Protein AF-A0A2V9RSZ7-F1 (afdb_monomer)

Mean predicted aligned error: 17.67 Å

Structure (mmCIF, N/CA/C/O backbone):
data_AF-A0A2V9RSZ7-F1
#
_entry.id   AF-A0A2V9RSZ7-F1
#
loop_
_atom_site.group_PDB
_atom_site.id
_atom_site.type_symbol
_atom_site.label_atom_id
_atom_site.label_alt_id
_atom_site.label_comp_id
_atom_site.label_asym_id
_atom_site.label_entity_id
_atom_site.label_seq_id
_atom_site.pdbx_PDB_ins_code
_atom_site.Cartn_x
_atom_site.Cartn_y
_atom_site.Cartn_z
_atom_site.occupancy
_atom_site.B_iso_or_equiv
_atom_site.auth_seq_id
_atom_site.auth_comp_id
_atom_site.auth_asym_id
_atom_site.auth_atom_id
_atom_site.pdbx_PDB_model_num
ATOM 1 N N . MET A 1 1 ? 16.687 44.945 43.401 1.00 34.56 1 MET A N 1
ATOM 2 C CA . MET A 1 1 ? 17.186 46.149 42.691 1.00 34.56 1 MET A CA 1
ATOM 3 C C . MET A 1 1 ? 18.425 45.740 41.910 1.00 34.56 1 MET A C 1
ATOM 5 O O . MET A 1 1 ? 19.092 44.859 42.432 1.00 34.56 1 MET A O 1
ATOM 9 N N . LEU A 1 2 ? 18.741 46.395 40.774 1.00 34.34 2 LEU A N 1
ATOM 10 C CA . LEU A 1 2 ? 19.999 46.233 39.995 1.00 34.34 2 LEU A CA 1
ATOM 11 C C . LEU A 1 2 ? 20.139 44.817 39.335 1.00 34.34 2 LEU A C 1
ATOM 13 O O . LEU A 1 2 ? 19.722 43.837 39.937 1.00 34.34 2 LEU A O 1
ATOM 17 N N . ARG A 1 3 ? 20.524 44.563 38.063 1.00 29.80 3 ARG A N 1
ATOM 18 C CA . ARG A 1 3 ? 21.319 45.246 36.998 1.00 29.80 3 ARG A CA 1
ATOM 19 C C . ARG A 1 3 ? 22.787 45.498 37.413 1.00 29.80 3 ARG A C 1
ATOM 21 O O . ARG A 1 3 ? 23.000 45.997 38.499 1.00 29.80 3 ARG A O 1
ATOM 28 N N . THR A 1 4 ? 23.841 45.207 36.640 1.00 37.25 4 THR A N 1
ATOM 29 C CA . THR A 1 4 ? 23.974 44.949 35.186 1.00 37.25 4 THR A CA 1
ATOM 30 C C . THR A 1 4 ? 25.346 44.316 34.866 1.00 37.25 4 THR A C 1
ATOM 32 O O . THR A 1 4 ? 26.262 44.508 35.655 1.00 37.25 4 THR A O 1
ATOM 35 N N . ALA A 1 5 ? 25.502 43.754 33.652 1.00 35.12 5 ALA A N 1
ATOM 36 C CA . ALA A 1 5 ? 26.778 43.620 32.909 1.00 35.12 5 ALA A CA 1
ATOM 37 C C . ALA A 1 5 ? 27.861 42.670 33.524 1.00 35.12 5 ALA A C 1
ATOM 39 O O . ALA A 1 5 ? 27.632 42.104 34.588 1.00 35.12 5 ALA A O 1
ATOM 40 N N . GLN A 1 6 ? 29.006 42.365 32.884 1.00 31.48 6 GLN A N 1
ATOM 41 C CA . GLN A 1 6 ? 29.552 42.831 31.592 1.00 31.48 6 GLN A CA 1
ATOM 42 C C . GLN A 1 6 ? 30.398 41.749 30.858 1.00 31.48 6 GLN A C 1
ATOM 44 O O . GLN A 1 6 ? 30.592 40.657 31.387 1.00 31.48 6 GLN A O 1
ATOM 49 N N . GLU A 1 7 ? 30.861 42.037 29.632 1.00 34.53 7 GLU A N 1
ATOM 50 C CA . GLU A 1 7 ? 31.685 41.163 28.776 1.00 34.53 7 GLU A CA 1
ATOM 51 C C . GLU A 1 7 ? 33.132 40.951 29.276 1.00 34.53 7 GLU A C 1
ATOM 53 O O . GLU A 1 7 ? 33.626 41.693 30.125 1.00 34.53 7 GLU A O 1
ATOM 58 N N . ASN A 1 8 ? 33.860 40.013 28.650 1.00 34.09 8 ASN A N 1
ATOM 59 C CA . ASN A 1 8 ? 35.278 40.210 28.313 1.00 34.09 8 ASN A CA 1
ATOM 60 C C . ASN A 1 8 ? 35.720 39.351 27.106 1.00 34.09 8 ASN A C 1
ATOM 62 O O . ASN A 1 8 ? 35.037 38.399 26.734 1.00 34.09 8 ASN A O 1
ATOM 66 N N . TYR A 1 9 ? 36.831 39.742 26.473 1.00 32.34 9 TYR A N 1
ATOM 67 C CA . TYR A 1 9 ? 37.301 39.287 25.149 1.00 32.34 9 TYR A CA 1
ATOM 68 C C . TYR A 1 9 ? 38.756 38.755 25.199 1.00 32.34 9 TYR A C 1
ATOM 70 O O . TYR A 1 9 ? 39.390 38.805 26.249 1.00 32.34 9 TYR A O 1
ATOM 78 N N . ALA A 1 10 ? 39.282 38.358 24.027 1.00 33.06 10 ALA A N 1
ATOM 79 C CA . ALA A 1 10 ? 40.646 37.869 23.735 1.00 33.06 10 ALA A CA 1
ATOM 80 C C . ALA A 1 10 ? 40.917 36.399 24.155 1.00 33.06 10 ALA A C 1
ATOM 82 O O . ALA A 1 10 ? 40.446 35.957 25.197 1.00 33.06 10 ALA A O 1
ATOM 83 N N . LEU A 1 11 ? 41.514 35.508 23.343 1.00 33.50 11 LEU A N 1
ATOM 84 C CA . LEU A 1 11 ? 42.673 35.568 22.419 1.00 33.50 11 LEU A CA 1
ATOM 85 C C . LEU A 1 11 ? 44.025 35.763 23.119 1.00 33.50 11 LEU A C 1
ATOM 87 O O . LEU A 1 11 ? 44.327 36.873 23.532 1.00 33.50 11 LEU A O 1
ATOM 91 N N . ASP A 1 12 ? 44.878 34.731 23.095 1.00 31.25 12 ASP A N 1
ATOM 92 C CA . ASP A 1 12 ? 46.219 34.873 22.504 1.00 31.25 12 ASP A CA 1
ATOM 93 C C . ASP A 1 12 ? 46.826 33.512 22.075 1.00 31.25 12 ASP A C 1
ATOM 95 O O . ASP A 1 12 ? 46.190 32.464 22.200 1.00 31.25 12 ASP A O 1
ATOM 99 N N . ASN A 1 13 ? 48.028 33.554 21.496 1.00 31.73 13 ASN A N 1
ATOM 100 C CA . ASN A 1 13 ? 48.662 32.522 20.674 1.00 31.73 13 ASN A CA 1
ATOM 101 C C . ASN A 1 13 ? 49.707 31.663 21.417 1.00 31.73 13 ASN A C 1
ATOM 103 O O . ASN A 1 13 ? 50.327 32.103 22.382 1.00 31.73 13 ASN A O 1
ATOM 107 N N . ALA A 1 14 ? 50.031 30.494 20.847 1.00 31.97 14 ALA A N 1
ATOM 108 C CA . ALA A 1 14 ? 51.336 29.845 21.020 1.00 31.97 14 ALA A CA 1
ATOM 109 C C . ALA A 1 14 ? 51.739 29.062 19.751 1.00 31.97 14 ALA A C 1
ATOM 111 O O . ALA A 1 14 ? 51.028 28.160 19.315 1.00 31.97 14 ALA A O 1
ATOM 112 N N . PHE A 1 15 ? 52.887 29.412 19.164 1.00 30.69 15 PHE A N 1
ATOM 113 C CA . PHE A 1 15 ? 53.491 28.773 17.983 1.00 30.69 15 PHE A CA 1
ATOM 114 C C . PHE A 1 15 ? 54.657 27.862 18.406 1.00 30.69 15 PHE A C 1
ATOM 116 O O . PHE A 1 15 ? 55.385 28.209 19.335 1.00 30.69 15 PHE A O 1
ATOM 123 N N . ALA A 1 16 ? 54.911 26.770 17.674 1.00 34.34 16 ALA A N 1
ATOM 124 C CA . ALA A 1 16 ? 56.192 26.052 17.718 1.00 34.34 16 ALA A CA 1
ATOM 125 C C . ALA A 1 16 ? 56.461 25.276 16.410 1.00 34.34 16 ALA A C 1
ATOM 127 O O . ALA A 1 16 ? 55.747 24.327 16.094 1.00 34.34 16 ALA A O 1
ATOM 128 N N . LEU A 1 17 ? 57.509 25.663 15.672 1.00 32.16 17 LEU A N 1
ATOM 129 C CA . LEU A 1 17 ? 58.142 24.862 14.609 1.00 32.16 17 LEU A CA 1
ATOM 130 C C . LEU A 1 17 ? 59.433 24.233 15.149 1.00 32.16 17 LEU A C 1
ATOM 132 O O . LEU A 1 17 ? 60.134 24.904 15.904 1.00 32.16 17 LEU A O 1
ATOM 136 N N . ILE A 1 18 ? 59.802 23.046 14.648 1.00 33.69 18 ILE A N 1
ATOM 137 C CA . ILE A 1 18 ? 61.198 22.658 14.350 1.00 33.69 18 ILE A CA 1
ATOM 138 C C . ILE A 1 18 ? 61.195 21.804 13.059 1.00 33.69 18 ILE A C 1
ATOM 140 O O . ILE A 1 18 ? 60.342 20.931 12.906 1.00 33.69 18 ILE A O 1
ATOM 144 N N . ASP A 1 19 ? 62.129 22.068 12.139 1.00 32.41 19 ASP A N 1
ATOM 145 C CA . ASP A 1 19 ? 62.264 21.434 10.811 1.00 32.41 19 ASP A CA 1
ATOM 146 C C . ASP A 1 19 ? 63.082 20.118 10.788 1.00 32.41 19 ASP A C 1
ATOM 148 O O . ASP A 1 19 ? 63.826 19.819 11.723 1.00 32.41 19 ASP A O 1
ATOM 152 N N . GLY A 1 20 ? 63.020 19.356 9.677 1.00 28.47 20 GLY A N 1
ATOM 153 C CA . GLY A 1 20 ? 63.877 18.169 9.472 1.00 28.47 20 GLY A CA 1
ATOM 154 C C . GLY A 1 20 ? 63.691 17.358 8.169 1.00 28.47 20 GLY A C 1
ATOM 155 O O . GLY A 1 20 ? 63.150 16.257 8.195 1.00 28.47 20 GLY A O 1
ATOM 156 N N . HIS A 1 21 ? 64.213 17.851 7.041 1.00 36.12 21 HIS A N 1
ATOM 157 C CA . HIS A 1 21 ? 64.384 17.142 5.747 1.00 36.12 21 HIS A CA 1
ATOM 158 C C . HIS A 1 21 ? 65.801 17.443 5.188 1.00 36.12 21 HIS A C 1
ATOM 160 O O . HIS A 1 21 ? 66.454 18.317 5.766 1.00 36.12 21 HIS A O 1
ATOM 166 N N . PRO A 1 22 ? 66.319 16.822 4.092 1.00 41.97 22 PRO A N 1
ATOM 167 C CA . PRO A 1 22 ? 65.713 15.927 3.080 1.00 41.97 22 PRO A CA 1
ATOM 168 C C . PRO A 1 22 ? 66.283 14.474 3.215 1.00 41.97 22 PRO A C 1
ATOM 170 O O . PRO A 1 22 ? 66.474 14.073 4.355 1.00 41.97 22 PRO A O 1
ATOM 173 N N . GLN A 1 23 ? 66.524 13.559 2.249 1.00 29.62 23 GLN A N 1
ATOM 174 C CA . GLN A 1 23 ? 66.611 13.495 0.767 1.00 29.62 23 GLN A CA 1
ATOM 175 C C . GLN A 1 23 ? 66.125 12.125 0.217 1.00 29.62 23 GLN A C 1
ATOM 177 O O . GLN A 1 23 ? 65.864 11.199 0.980 1.00 29.62 23 GLN A O 1
ATOM 182 N N . ALA A 1 24 ? 66.079 11.984 -1.118 1.00 38.47 24 ALA A N 1
ATOM 183 C CA . ALA A 1 24 ? 65.945 10.723 -1.863 1.00 38.47 24 ALA A CA 1
ATOM 184 C C . ALA A 1 24 ? 66.970 10.661 -3.020 1.00 38.47 24 ALA A C 1
ATOM 186 O O . ALA A 1 24 ? 67.441 11.714 -3.457 1.00 38.47 24 ALA A O 1
ATOM 187 N N . PRO A 1 25 ? 67.274 9.462 -3.558 1.00 35.91 25 PRO A N 1
ATOM 188 C CA . PRO A 1 25 ? 67.555 9.356 -4.995 1.00 35.91 25 PRO A CA 1
ATOM 189 C C . PRO A 1 25 ? 66.908 8.141 -5.698 1.00 35.91 25 PRO A C 1
ATOM 191 O O . PRO A 1 25 ? 66.755 7.057 -5.140 1.00 35.91 25 PRO A O 1
ATOM 194 N N . THR A 1 26 ? 66.595 8.334 -6.978 1.00 33.94 26 THR A N 1
ATOM 195 C CA . THR A 1 26 ? 66.315 7.316 -8.015 1.00 33.94 26 THR A CA 1
ATOM 196 C C . THR A 1 26 ? 67.486 7.324 -9.031 1.00 33.94 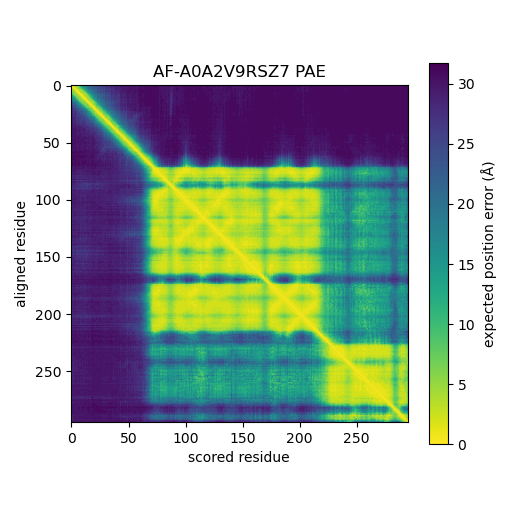26 THR A C 1
ATOM 198 O O . THR A 1 26 ? 68.447 8.061 -8.790 1.00 33.94 26 THR A O 1
ATOM 201 N N . PRO A 1 27 ? 67.456 6.653 -10.208 1.00 46.09 27 PRO A N 1
ATOM 202 C CA . PRO A 1 27 ? 66.769 5.429 -10.664 1.00 46.09 27 PRO A CA 1
ATOM 203 C C . PRO A 1 27 ? 67.770 4.368 -11.218 1.00 46.09 27 PRO A C 1
ATOM 205 O O . PRO A 1 27 ? 68.972 4.611 -11.267 1.00 46.09 27 PRO A O 1
ATOM 208 N N . VAL A 1 28 ? 67.280 3.239 -11.760 1.00 31.48 28 VAL A N 1
ATOM 209 C CA . VAL A 1 28 ? 67.990 2.447 -12.799 1.00 31.48 28 VAL A CA 1
ATOM 210 C C . VAL A 1 28 ? 66.989 2.008 -13.889 1.00 31.48 28 VAL A C 1
ATOM 212 O O . VAL A 1 28 ? 65.813 1.799 -13.599 1.00 31.48 28 VAL A O 1
ATOM 215 N N . HIS A 1 29 ? 67.447 1.922 -15.141 1.00 29.53 29 HIS A N 1
ATOM 216 C CA . HIS A 1 29 ? 66.694 1.598 -16.371 1.00 29.53 29 HIS A CA 1
ATOM 217 C C . HIS A 1 29 ? 67.440 0.481 -17.159 1.00 29.53 29 HIS A C 1
ATOM 219 O O . HIS A 1 29 ? 68.348 -0.109 -16.583 1.00 29.53 29 HIS A O 1
ATOM 225 N N . ILE A 1 30 ? 67.125 0.266 -18.455 1.00 35.22 30 ILE A N 1
ATOM 226 C CA . ILE A 1 30 ? 67.812 -0.602 -19.457 1.00 35.22 30 ILE A CA 1
ATOM 227 C C . ILE A 1 30 ? 67.381 -2.093 -19.396 1.00 35.22 30 ILE A C 1
ATOM 229 O O . ILE A 1 30 ? 67.338 -2.665 -18.314 1.00 35.22 30 ILE A O 1
ATOM 233 N N . GLU A 1 31 ? 67.054 -2.817 -20.486 1.00 29.42 31 GLU A N 1
ATOM 234 C CA . GLU A 1 31 ? 66.704 -2.469 -21.891 1.00 29.42 31 GLU A CA 1
ATOM 235 C C . GLU A 1 31 ? 66.012 -3.685 -22.590 1.00 29.42 31 GLU A C 1
ATOM 237 O O . GLU A 1 31 ? 65.567 -4.615 -21.918 1.00 29.42 31 GLU A O 1
ATOM 242 N N . ASN A 1 32 ? 65.841 -3.669 -23.920 1.00 30.30 32 ASN A N 1
ATOM 243 C CA . ASN A 1 32 ? 64.990 -4.571 -24.712 1.00 30.30 32 ASN A CA 1
ATOM 244 C C . ASN A 1 32 ? 65.704 -5.776 -25.388 1.00 30.30 32 ASN A C 1
ATOM 246 O O . ASN A 1 32 ? 66.923 -5.833 -25.503 1.00 30.30 32 ASN A O 1
ATOM 250 N N . LYS A 1 33 ? 64.855 -6.695 -25.893 1.00 33.84 33 LYS A N 1
ATOM 251 C CA . LYS A 1 33 ? 64.962 -7.602 -27.077 1.00 33.84 33 LYS A CA 1
ATOM 252 C C . LYS A 1 33 ? 65.920 -7.158 -28.223 1.00 33.84 33 LYS A C 1
ATOM 254 O O . LYS A 1 33 ? 66.191 -5.963 -28.291 1.00 33.84 33 LYS A O 1
ATOM 259 N N . PRO A 1 34 ? 66.268 -8.009 -29.236 1.00 47.34 34 PRO A N 1
ATOM 260 C CA . PRO A 1 34 ? 65.582 -9.229 -29.743 1.00 47.34 34 PRO A CA 1
ATOM 261 C C . PRO A 1 34 ? 66.559 -10.457 -29.842 1.00 47.34 34 PRO A C 1
ATOM 263 O O . PRO A 1 34 ? 67.376 -10.565 -28.938 1.00 47.34 34 PRO A O 1
ATOM 266 N N . GLU A 1 35 ? 66.573 -11.489 -30.720 1.00 31.52 35 GLU A N 1
ATOM 267 C CA . GLU A 1 35 ? 65.897 -11.881 -31.991 1.00 31.52 35 GLU A CA 1
ATOM 268 C C . GLU A 1 35 ? 65.390 -13.357 -32.027 1.00 31.52 35 GLU A C 1
ATOM 270 O O . GLU A 1 35 ? 64.461 -13.680 -31.288 1.00 31.52 35 GLU A O 1
ATOM 275 N N . THR A 1 36 ? 65.874 -14.218 -32.950 1.00 33.28 36 THR A N 1
ATOM 276 C CA . THR A 1 36 ? 65.204 -15.457 -33.421 1.00 33.28 36 THR A CA 1
ATOM 277 C C . THR A 1 36 ? 66.164 -16.559 -33.911 1.00 33.28 36 THR A C 1
AT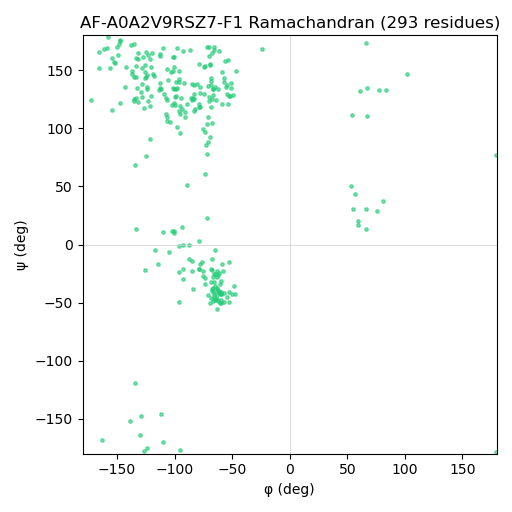OM 279 O O . THR A 1 36 ? 67.238 -16.261 -34.427 1.00 33.28 36 THR A O 1
ATOM 282 N N . HIS A 1 37 ? 65.718 -17.826 -33.887 1.00 30.14 37 HIS A N 1
ATOM 283 C CA . HIS A 1 37 ? 65.931 -18.749 -35.017 1.00 30.14 37 HIS A CA 1
ATOM 284 C C . HIS A 1 37 ? 64.801 -19.795 -35.131 1.00 30.14 37 HIS A C 1
ATOM 286 O O . HIS A 1 37 ? 63.923 -19.860 -34.271 1.00 30.14 37 HIS A O 1
ATOM 292 N N . ILE A 1 38 ? 64.782 -20.555 -36.230 1.00 34.94 38 ILE A N 1
ATOM 293 C CA . ILE A 1 38 ? 63.646 -21.343 -36.745 1.00 34.94 38 ILE A CA 1
ATOM 294 C C . ILE A 1 38 ? 64.148 -22.738 -37.168 1.00 34.94 38 ILE A C 1
ATOM 296 O O . ILE A 1 38 ? 65.231 -22.793 -37.731 1.00 34.94 38 ILE A O 1
ATOM 300 N N . GLU A 1 39 ? 63.375 -23.826 -36.984 1.00 29.69 39 GLU A N 1
ATOM 301 C CA . GLU A 1 39 ? 63.103 -24.807 -38.068 1.00 29.69 39 GLU A CA 1
ATOM 302 C C . GLU A 1 39 ? 62.063 -25.919 -37.763 1.00 29.69 39 GLU A C 1
ATOM 304 O O . GLU A 1 39 ? 62.189 -26.719 -36.846 1.00 29.69 39 GLU A O 1
ATOM 309 N N . ASN A 1 40 ? 61.058 -25.965 -38.646 1.00 31.45 40 ASN A N 1
ATOM 310 C CA . ASN A 1 40 ? 60.464 -27.122 -39.335 1.00 31.45 40 ASN A CA 1
ATOM 311 C C . ASN A 1 40 ? 59.914 -28.396 -38.625 1.00 31.45 40 ASN A C 1
ATOM 313 O O . ASN A 1 40 ? 60.620 -29.364 -38.364 1.00 31.45 40 ASN A O 1
ATOM 317 N N . LYS A 1 41 ? 58.573 -28.475 -38.739 1.00 35.25 41 LYS A N 1
ATOM 318 C CA . LYS A 1 41 ? 57.725 -29.587 -39.252 1.00 35.25 41 LYS A CA 1
ATOM 319 C C . LYS A 1 41 ? 56.986 -30.524 -38.269 1.00 35.25 41 LYS A C 1
ATOM 321 O O . LYS A 1 41 ? 57.447 -30.762 -37.160 1.00 35.25 41 LYS A O 1
ATOM 326 N N . PRO A 1 42 ? 55.782 -31.011 -38.665 1.00 34.09 42 PRO A N 1
ATOM 327 C CA . PRO A 1 42 ? 54.827 -31.631 -37.747 1.00 34.09 42 PRO A CA 1
ATOM 328 C C . PRO A 1 42 ? 54.912 -33.162 -37.706 1.00 34.09 42 PRO A C 1
ATOM 330 O O . PRO A 1 42 ? 55.131 -33.816 -38.727 1.00 34.09 42 PRO A O 1
ATOM 333 N N . VAL A 1 43 ? 54.591 -33.731 -36.544 1.00 35.03 43 VAL A N 1
ATOM 334 C CA . VAL A 1 43 ? 54.218 -35.145 -36.413 1.00 35.03 43 VAL A CA 1
ATOM 335 C C . VAL A 1 43 ? 52.706 -35.266 -36.607 1.00 35.03 43 VAL A C 1
ATOM 337 O O . VAL A 1 43 ? 51.929 -34.656 -35.875 1.00 35.03 43 VAL A O 1
ATOM 340 N N . PHE A 1 44 ? 52.286 -36.046 -37.603 1.00 32.19 44 PHE A N 1
ATOM 341 C CA . PHE A 1 44 ? 50.898 -36.483 -37.742 1.00 32.19 44 PHE A CA 1
ATOM 342 C C . PHE A 1 44 ? 50.664 -37.698 -36.840 1.00 32.19 44 PHE A C 1
ATOM 344 O O . PHE A 1 44 ? 51.211 -38.765 -37.114 1.00 32.19 44 PHE A O 1
ATOM 351 N N . GLU A 1 45 ? 49.792 -37.576 -35.841 1.00 36.62 45 GLU A N 1
ATOM 352 C CA . GLU A 1 45 ? 49.119 -38.742 -35.260 1.00 36.62 45 GLU A CA 1
ATOM 353 C C . GLU A 1 45 ? 47.715 -38.890 -35.854 1.00 36.62 45 GLU A C 1
ATOM 355 O O . GLU A 1 45 ? 47.020 -37.911 -36.145 1.00 36.62 45 GLU A O 1
ATOM 360 N N . ASN A 1 46 ? 47.323 -40.136 -36.119 1.00 37.28 46 ASN A N 1
ATOM 361 C CA . ASN A 1 46 ? 46.122 -40.432 -36.888 1.00 37.28 46 ASN A CA 1
ATOM 362 C C . ASN A 1 46 ? 44.863 -40.431 -36.015 1.00 37.28 46 ASN A C 1
ATOM 364 O O . ASN A 1 46 ? 44.829 -40.978 -34.916 1.00 37.28 46 ASN A O 1
ATOM 368 N N . LYS A 1 47 ? 43.797 -39.844 -36.563 1.00 40.84 47 LYS A N 1
ATOM 369 C CA . LYS A 1 47 ? 42.445 -39.855 -35.989 1.00 40.84 47 LYS A CA 1
ATOM 370 C C . LYS A 1 47 ? 41.870 -41.282 -35.976 1.00 40.84 47 LYS A C 1
ATOM 372 O O . LYS A 1 47 ? 42.288 -42.122 -36.771 1.00 40.84 47 LYS A O 1
ATOM 377 N N . PRO A 1 48 ? 40.738 -41.471 -35.286 1.00 37.38 48 PRO A N 1
ATOM 378 C CA . PRO A 1 48 ? 39.559 -41.973 -35.987 1.00 37.38 48 PRO A CA 1
ATOM 379 C C . PRO A 1 48 ? 38.595 -40.823 -36.297 1.00 37.38 48 PRO A C 1
ATOM 381 O O . PRO A 1 48 ? 38.122 -40.118 -35.408 1.00 37.38 48 PRO A O 1
ATOM 384 N N . VAL A 1 49 ? 38.293 -40.630 -37.583 1.00 36.84 49 VAL A N 1
ATOM 385 C CA . VAL A 1 49 ? 37.129 -39.838 -38.002 1.00 36.84 49 VAL A CA 1
ATOM 386 C C . VAL A 1 49 ? 35.906 -40.727 -37.823 1.00 36.84 49 VAL A C 1
ATOM 388 O O . VAL A 1 49 ? 35.814 -41.763 -38.476 1.00 36.84 49 VAL A O 1
ATOM 391 N N . PHE A 1 50 ? 34.961 -40.328 -36.974 1.00 33.84 50 PHE A N 1
ATOM 392 C CA . PHE A 1 50 ? 33.641 -40.953 -36.978 1.00 33.84 50 PHE A CA 1
ATOM 393 C C . PHE A 1 50 ? 32.818 -40.385 -38.137 1.00 33.84 50 PHE A C 1
ATOM 395 O O . PHE A 1 50 ? 32.583 -39.181 -38.221 1.00 33.84 50 PHE A O 1
ATOM 402 N N . GLU A 1 51 ? 32.422 -41.261 -39.060 1.00 35.38 51 GLU A N 1
ATOM 403 C CA . GLU A 1 51 ? 31.555 -40.906 -40.182 1.00 35.38 51 GLU A CA 1
ATOM 404 C C . GLU A 1 51 ? 30.152 -40.531 -39.688 1.00 35.38 51 GLU A C 1
ATOM 406 O O . GLU A 1 51 ? 29.527 -41.284 -38.939 1.00 35.38 51 GLU A O 1
ATOM 411 N N . ASN A 1 52 ? 29.603 -39.424 -40.194 1.00 40.72 52 ASN A N 1
ATOM 412 C CA . ASN A 1 52 ? 28.184 -39.111 -40.036 1.00 40.72 52 ASN A CA 1
ATOM 413 C C . ASN A 1 52 ? 27.333 -40.065 -40.890 1.00 40.72 52 ASN A C 1
ATOM 415 O O . ASN A 1 52 ? 26.981 -39.756 -42.028 1.00 40.72 52 ASN A O 1
ATOM 419 N N . LYS A 1 53 ? 26.971 -41.219 -40.325 1.00 33.59 53 LYS A N 1
ATOM 420 C CA . LYS A 1 53 ? 25.872 -42.057 -40.821 1.00 33.59 53 LYS A CA 1
ATOM 421 C C . LYS A 1 53 ? 24.600 -41.706 -40.038 1.00 33.59 53 LYS A C 1
ATOM 423 O O . LYS A 1 53 ? 24.640 -41.725 -38.808 1.00 33.59 53 LYS A O 1
ATOM 428 N N . PRO A 1 54 ? 23.481 -41.360 -40.702 1.00 35.78 54 PRO A N 1
ATOM 429 C CA . PRO A 1 54 ? 22.267 -40.941 -40.011 1.00 35.78 54 PRO A CA 1
ATOM 430 C C . PRO A 1 54 ? 21.572 -42.142 -39.361 1.00 35.78 54 PRO A C 1
ATOM 432 O O . PRO A 1 54 ? 20.800 -42.858 -40.000 1.00 35.78 54 PRO A O 1
ATOM 435 N N . THR A 1 55 ? 21.820 -42.356 -38.070 1.00 34.22 55 THR A N 1
ATOM 436 C CA . THR A 1 55 ? 21.019 -43.277 -37.258 1.00 34.22 55 THR A CA 1
ATOM 437 C C . THR A 1 55 ? 19.615 -42.699 -37.104 1.00 34.22 55 THR A C 1
ATOM 439 O O . THR A 1 55 ? 19.404 -41.765 -36.330 1.00 34.22 55 THR A O 1
ATOM 442 N N . ILE A 1 56 ? 18.641 -43.254 -37.829 1.00 40.47 56 ILE A N 1
ATOM 443 C CA . ILE A 1 56 ? 17.223 -42.917 -37.657 1.00 40.47 56 ILE A CA 1
ATOM 444 C C . ILE A 1 56 ? 16.746 -43.541 -36.341 1.00 40.47 56 ILE A C 1
ATOM 446 O O . ILE A 1 56 ? 16.232 -44.659 -36.303 1.00 40.47 56 ILE A O 1
ATOM 450 N N . ILE A 1 57 ? 16.946 -42.819 -35.239 1.00 33.97 57 ILE A N 1
ATOM 451 C CA . ILE A 1 57 ? 16.366 -43.173 -33.946 1.00 33.97 57 ILE A CA 1
ATOM 452 C C . ILE A 1 57 ? 14.884 -42.796 -34.002 1.00 33.97 57 ILE A C 1
ATOM 454 O O . ILE A 1 57 ? 14.523 -41.634 -33.816 1.00 33.97 57 ILE A O 1
ATOM 458 N N . VAL A 1 58 ? 14.016 -43.781 -34.250 1.00 41.75 58 VAL A N 1
ATOM 459 C CA . VAL A 1 58 ? 12.561 -43.625 -34.094 1.00 41.75 58 VAL A CA 1
ATOM 460 C C . VAL A 1 58 ? 12.243 -43.565 -32.600 1.00 41.75 58 VAL A C 1
ATOM 462 O O . VAL A 1 58 ? 11.843 -44.547 -31.982 1.00 41.75 58 VAL A O 1
ATOM 465 N N . SER A 1 59 ? 12.487 -42.401 -32.001 1.00 33.06 59 SER A N 1
ATOM 466 C CA . SER A 1 59 ? 12.137 -42.119 -30.616 1.00 33.06 59 SER A CA 1
ATOM 467 C C . SER A 1 59 ? 10.741 -41.511 -30.574 1.00 33.06 59 SER A C 1
ATOM 469 O O . SER A 1 59 ? 10.547 -40.365 -30.980 1.00 33.06 59 SER A O 1
ATOM 471 N N . THR A 1 60 ? 9.759 -42.257 -30.067 1.00 43.06 60 THR A N 1
ATOM 472 C CA . THR A 1 60 ? 8.429 -41.731 -29.721 1.00 43.06 60 THR A CA 1
ATOM 473 C C . THR A 1 60 ? 8.502 -40.896 -28.440 1.00 43.06 60 THR A C 1
ATOM 475 O O . THR A 1 60 ? 7.888 -41.222 -27.425 1.00 43.06 60 THR A O 1
ATOM 478 N N . GLY A 1 61 ? 9.289 -39.822 -28.481 1.00 33.38 61 GLY A N 1
ATOM 479 C CA . GLY A 1 61 ? 9.247 -38.752 -27.497 1.00 33.38 61 GLY A CA 1
ATOM 480 C C . GLY A 1 61 ? 8.140 -37.775 -27.869 1.00 33.38 61 GLY A C 1
ATOM 481 O O . GLY A 1 61 ? 8.127 -37.250 -28.982 1.00 33.38 61 GLY A O 1
ATOM 482 N N . ALA A 1 62 ? 7.222 -37.505 -26.940 1.00 44.56 62 ALA A N 1
ATOM 483 C CA . ALA A 1 62 ? 6.403 -36.305 -27.044 1.00 44.56 62 ALA A CA 1
ATOM 484 C C . ALA A 1 62 ? 7.342 -35.090 -27.114 1.00 44.56 62 ALA A C 1
ATOM 486 O O . ALA A 1 62 ? 8.354 -35.056 -26.408 1.00 44.56 62 ALA A O 1
ATOM 487 N N . ALA A 1 63 ? 7.024 -34.108 -27.962 1.00 36.41 63 ALA A N 1
ATOM 488 C CA . ALA A 1 63 ? 7.783 -32.864 -27.984 1.00 36.41 63 ALA A CA 1
ATOM 489 C C . ALA A 1 63 ? 7.813 -32.275 -26.561 1.00 36.41 63 ALA A C 1
ATOM 491 O O . ALA A 1 63 ? 6.769 -32.293 -25.895 1.00 36.41 63 ALA A O 1
ATOM 492 N N . PRO A 1 64 ? 8.962 -31.766 -26.074 1.00 45.22 64 PRO A N 1
ATOM 493 C CA . PRO A 1 64 ? 8.960 -31.007 -24.836 1.00 45.22 64 PRO A CA 1
ATOM 494 C C . PRO A 1 64 ? 7.941 -29.881 -25.007 1.00 45.22 64 PRO A C 1
ATOM 496 O O . PRO A 1 64 ? 7.955 -29.187 -26.028 1.00 45.22 64 PRO A O 1
ATOM 499 N N . ALA A 1 65 ? 7.032 -29.734 -24.039 1.00 48.22 65 ALA A N 1
ATOM 500 C CA . ALA A 1 65 ? 6.132 -28.589 -24.025 1.00 48.22 65 ALA A CA 1
ATOM 501 C C . ALA A 1 65 ? 6.986 -27.318 -24.168 1.00 48.22 65 ALA A C 1
ATOM 503 O O . ALA A 1 65 ? 8.072 -27.275 -23.574 1.00 48.22 65 ALA A O 1
ATOM 504 N N . PRO A 1 66 ? 6.556 -26.320 -24.966 1.00 41.12 66 PRO A N 1
ATOM 505 C CA . PRO A 1 66 ? 7.319 -25.090 -25.108 1.00 41.12 66 PRO A CA 1
ATOM 506 C C . PRO A 1 66 ? 7.613 -24.560 -23.709 1.00 41.12 66 PRO A C 1
ATOM 508 O O . PRO A 1 66 ? 6.702 -24.475 -22.880 1.00 41.12 66 PRO A O 1
ATOM 511 N N . ALA A 1 67 ? 8.890 -24.273 -23.434 1.00 43.59 67 ALA A N 1
ATOM 512 C CA . ALA A 1 67 ? 9.274 -23.670 -22.167 1.00 43.59 67 ALA A CA 1
ATOM 513 C C . ALA A 1 67 ? 8.372 -22.445 -21.949 1.00 43.59 67 ALA A C 1
ATOM 515 O O . ALA A 1 67 ? 8.144 -21.715 -22.922 1.00 43.59 67 ALA A O 1
ATOM 516 N N . PRO A 1 68 ? 7.811 -22.247 -20.739 1.00 39.41 68 PRO A N 1
ATOM 517 C CA . PRO A 1 68 ? 6.920 -21.125 -20.496 1.00 39.41 68 PRO A CA 1
ATOM 518 C C . PRO A 1 68 ? 7.650 -19.858 -20.925 1.00 39.41 68 PRO A C 1
ATOM 520 O O . PRO A 1 68 ? 8.761 -19.598 -20.456 1.00 39.41 68 PRO A O 1
ATOM 523 N N . VAL A 1 69 ? 7.055 -19.130 -21.875 1.00 39.78 69 VAL A N 1
ATOM 524 C CA . VAL A 1 69 ? 7.598 -17.851 -22.336 1.00 39.78 69 VAL A CA 1
ATOM 525 C C . VAL A 1 69 ? 7.809 -17.007 -21.078 1.00 39.78 69 VAL A C 1
ATOM 527 O O . VAL A 1 69 ? 6.872 -16.941 -20.275 1.00 39.78 69 VAL A O 1
ATOM 530 N N . PRO A 1 70 ? 9.010 -16.434 -20.851 1.00 50.47 70 PRO A N 1
ATOM 531 C CA . PRO A 1 70 ? 9.241 -15.569 -19.703 1.00 50.47 70 PRO A CA 1
ATOM 532 C C . PRO A 1 70 ? 8.121 -14.539 -19.636 1.00 50.47 70 PRO A C 1
ATOM 534 O O . PRO A 1 70 ? 7.793 -13.939 -20.654 1.00 50.47 70 PRO A O 1
ATOM 537 N N . ASP A 1 71 ? 7.481 -14.409 -18.479 1.00 61.31 71 ASP A N 1
ATOM 538 C CA . ASP A 1 71 ? 6.264 -13.614 -18.328 1.00 61.31 71 ASP A CA 1
ATOM 539 C C . ASP A 1 71 ? 6.622 -12.124 -18.481 1.00 61.31 71 ASP A C 1
ATOM 541 O O . ASP A 1 71 ? 7.060 -11.490 -17.519 1.00 61.31 71 ASP A O 1
ATOM 545 N N . THR A 1 72 ? 6.521 -11.603 -19.716 1.00 72.56 72 THR A N 1
ATOM 546 C CA . THR A 1 72 ? 7.149 -10.357 -20.219 1.00 72.56 72 THR A CA 1
ATOM 547 C C . THR A 1 72 ? 6.535 -9.064 -19.673 1.00 72.56 72 THR A C 1
ATOM 549 O O . THR A 1 72 ? 6.630 -8.008 -20.294 1.00 72.56 72 THR A O 1
ATOM 552 N N . ARG A 1 73 ? 5.874 -9.138 -18.521 1.00 87.62 73 ARG A N 1
ATOM 553 C CA . ARG A 1 73 ? 5.329 -8.000 -17.780 1.00 87.62 73 ARG A CA 1
ATOM 554 C C . ARG A 1 73 ? 6.246 -7.632 -16.608 1.00 87.62 73 ARG A C 1
ATOM 556 O O . ARG A 1 73 ? 7.039 -8.466 -16.165 1.00 87.62 73 ARG A O 1
ATOM 563 N N . PRO A 1 74 ? 6.131 -6.418 -16.053 1.00 93.00 74 PRO A N 1
ATOM 564 C CA . PRO A 1 74 ? 6.846 -6.051 -14.842 1.00 93.00 74 PRO A CA 1
ATOM 565 C C . PRO A 1 74 ? 6.311 -6.817 -13.631 1.00 93.00 74 PRO A C 1
ATOM 567 O O . PRO A 1 74 ? 5.099 -7.005 -13.475 1.00 93.00 74 PRO A O 1
ATOM 570 N N . GLN A 1 75 ? 7.217 -7.233 -12.751 1.00 93.12 75 GLN A N 1
ATOM 571 C CA . GLN A 1 75 ? 6.911 -8.087 -11.604 1.00 93.12 75 GLN A CA 1
ATOM 572 C C . GLN A 1 75 ? 7.398 -7.418 -10.319 1.00 93.12 75 GLN A C 1
ATOM 574 O O . GLN A 1 75 ? 8.428 -7.798 -9.762 1.00 93.12 75 GLN A O 1
ATOM 579 N N . LEU A 1 76 ? 6.656 -6.411 -9.849 1.00 94.81 76 LEU A N 1
ATOM 580 C CA . LEU A 1 76 ? 7.010 -5.682 -8.630 1.00 94.81 76 LEU A CA 1
ATOM 581 C C . LEU A 1 76 ? 6.714 -6.511 -7.373 1.00 94.81 76 LEU A C 1
ATOM 583 O O . LEU A 1 76 ? 5.599 -7.015 -7.205 1.00 94.81 76 LEU A O 1
ATOM 587 N N . ILE A 1 77 ? 7.696 -6.617 -6.480 1.00 95.75 77 ILE A N 1
ATOM 588 C CA . ILE A 1 77 ? 7.631 -7.326 -5.196 1.00 95.75 77 ILE A CA 1
ATOM 589 C C . ILE A 1 77 ? 8.000 -6.350 -4.076 1.00 95.75 77 ILE A C 1
ATOM 591 O O . ILE A 1 77 ? 8.976 -5.616 -4.198 1.00 95.75 77 ILE A O 1
ATOM 595 N N . PHE A 1 78 ? 7.232 -6.329 -2.984 1.00 95.06 78 PHE A N 1
ATOM 596 C CA . PHE A 1 78 ? 7.599 -5.566 -1.788 1.00 95.06 78 PHE A CA 1
ATOM 597 C C . PHE A 1 78 ? 8.567 -6.381 -0.921 1.00 95.06 78 PHE A C 1
ATOM 599 O O . PHE A 1 78 ? 8.177 -7.415 -0.380 1.00 95.06 78 PHE A O 1
ATOM 606 N N . ASP A 1 79 ? 9.808 -5.912 -0.769 1.00 92.31 79 ASP A N 1
ATOM 607 C CA . ASP A 1 79 ? 10.864 -6.702 -0.121 1.00 92.31 79 ASP A CA 1
ATOM 608 C C . ASP A 1 79 ? 11.039 -6.359 1.361 1.00 92.31 79 ASP A C 1
ATOM 610 O O . ASP A 1 79 ? 11.192 -7.232 2.214 1.00 92.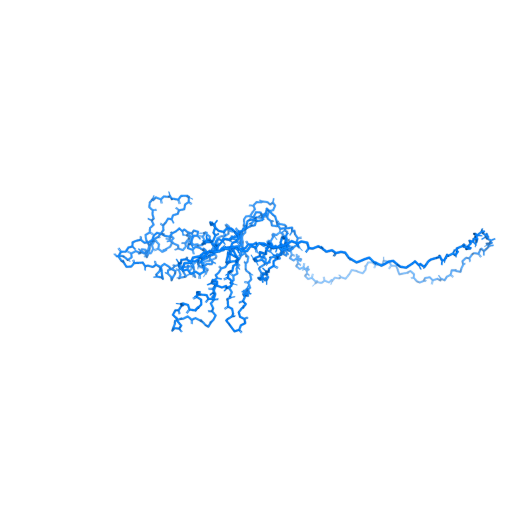31 79 ASP A O 1
ATOM 614 N N . SER A 1 80 ? 11.141 -5.061 1.667 1.00 92.50 80 SER A N 1
ATOM 615 C CA . SER A 1 80 ? 11.593 -4.591 2.980 1.00 92.50 80 SER A CA 1
ATOM 616 C C . SER A 1 80 ? 11.305 -3.109 3.229 1.00 92.50 80 SER A C 1
ATOM 618 O O . SER A 1 80 ? 11.275 -2.284 2.314 1.00 92.50 80 SER A O 1
ATOM 620 N N . TRP A 1 81 ? 11.130 -2.771 4.506 1.00 93.44 81 TRP A N 1
ATOM 621 C CA . TRP A 1 81 ? 10.970 -1.408 5.001 1.00 93.44 81 TRP A CA 1
ATOM 622 C C . TRP A 1 81 ? 12.341 -0.886 5.424 1.00 93.44 81 TRP A C 1
ATOM 624 O O . TRP A 1 81 ? 12.959 -1.447 6.326 1.00 93.44 81 TRP A O 1
ATOM 634 N N . ASN A 1 82 ? 12.831 0.160 4.760 1.00 89.56 82 ASN A N 1
ATOM 635 C CA . ASN A 1 82 ? 14.192 0.662 4.954 1.00 89.56 82 ASN A CA 1
ATOM 636 C C . ASN A 1 82 ? 14.225 2.176 5.154 1.00 89.56 82 ASN A C 1
ATOM 638 O O . ASN A 1 82 ? 13.274 2.888 4.830 1.00 89.56 82 ASN A O 1
ATOM 642 N N . MET A 1 83 ? 15.369 2.645 5.650 1.00 89.81 83 MET A N 1
ATOM 643 C CA . MET A 1 83 ? 15.764 4.049 5.675 1.00 89.81 83 MET A CA 1
ATOM 644 C C . MET A 1 83 ? 16.837 4.299 4.609 1.00 89.81 83 MET A C 1
ATOM 646 O O . MET A 1 83 ? 17.744 3.482 4.447 1.00 89.81 83 MET A O 1
ATOM 650 N N . VAL A 1 84 ? 16.772 5.445 3.936 1.00 87.56 84 VAL A N 1
ATOM 651 C CA . VAL A 1 84 ? 17.841 5.979 3.079 1.00 87.56 84 VAL A CA 1
ATOM 652 C C . VAL A 1 84 ? 18.151 7.423 3.471 1.00 87.56 84 VAL A C 1
ATOM 654 O O . VAL A 1 84 ? 17.279 8.140 3.956 1.00 87.56 84 VAL A O 1
ATOM 657 N N . SER A 1 85 ? 19.386 7.859 3.241 1.00 82.56 85 SER A N 1
ATOM 658 C CA . SER A 1 85 ? 19.786 9.267 3.318 1.00 82.56 85 SER A CA 1
ATOM 659 C C . SER A 1 85 ? 19.812 9.853 1.903 1.00 82.56 85 SER A C 1
ATOM 661 O O . SER A 1 85 ? 20.353 9.221 0.993 1.00 82.56 85 SER A O 1
ATOM 663 N N . ARG A 1 86 ? 19.241 11.051 1.706 1.00 72.88 86 ARG A N 1
ATOM 664 C CA . ARG A 1 86 ? 19.523 11.896 0.524 1.00 72.88 86 ARG A CA 1
ATOM 665 C C . ARG A 1 86 ? 20.657 12.892 0.791 1.00 72.88 86 ARG A C 1
ATOM 667 O O . ARG A 1 86 ? 21.378 13.263 -0.130 1.00 72.88 86 ARG A O 1
ATOM 674 N N . ALA A 1 87 ? 20.802 13.319 2.043 1.00 72.75 87 ALA A N 1
ATOM 675 C CA . ALA A 1 87 ? 21.868 14.177 2.560 1.00 72.75 87 ALA A CA 1
ATOM 676 C C . ALA A 1 87 ? 22.147 13.814 4.032 1.00 72.75 87 ALA A C 1
ATOM 678 O O . ALA A 1 87 ? 21.390 13.035 4.613 1.00 72.75 87 ALA A O 1
ATOM 679 N N . MET A 1 88 ? 23.190 14.389 4.648 1.00 65.38 88 MET A N 1
ATOM 680 C CA . MET A 1 88 ? 23.585 14.098 6.044 1.00 65.38 88 MET A CA 1
ATOM 681 C C . MET A 1 88 ? 22.417 14.138 7.047 1.00 65.38 88 MET A C 1
ATOM 683 O O . MET A 1 88 ? 22.371 13.297 7.942 1.00 65.38 88 MET A O 1
ATOM 687 N N . ASP A 1 89 ? 21.456 15.046 6.845 1.00 69.94 89 ASP A N 1
ATOM 688 C CA . ASP A 1 89 ? 20.307 15.249 7.736 1.00 69.94 89 ASP A CA 1
ATOM 689 C C . ASP A 1 89 ? 18.929 14.970 7.080 1.00 69.94 89 ASP A C 1
ATOM 691 O O . ASP A 1 89 ? 17.917 14.979 7.777 1.00 69.94 89 ASP A O 1
ATOM 695 N N . ASP A 1 90 ? 18.856 14.666 5.771 1.00 79.06 90 ASP A N 1
ATOM 696 C CA . ASP A 1 90 ? 17.604 14.247 5.095 1.00 79.06 90 ASP A CA 1
ATOM 697 C C . ASP A 1 90 ? 17.524 12.718 5.030 1.00 79.06 90 ASP A C 1
ATOM 699 O O . ASP A 1 90 ? 18.087 12.079 4.132 1.00 79.06 90 ASP A O 1
ATOM 703 N N . TRP A 1 91 ? 16.818 12.149 6.008 1.00 85.19 91 TRP A N 1
ATOM 704 C CA . TRP A 1 91 ? 16.573 10.718 6.159 1.00 85.19 91 TRP A CA 1
ATOM 705 C C . TRP A 1 91 ? 15.125 10.389 5.819 1.00 85.19 91 TRP A C 1
ATOM 707 O O . TRP A 1 91 ? 14.197 10.951 6.399 1.00 85.19 91 TRP A O 1
ATOM 717 N N . GLN A 1 92 ? 14.927 9.444 4.904 1.00 91.12 92 GLN A N 1
ATOM 718 C CA . GLN A 1 92 ? 13.615 9.068 4.387 1.00 91.12 92 GLN A CA 1
ATOM 719 C C . GLN A 1 92 ? 13.389 7.580 4.601 1.00 91.12 92 GLN A C 1
ATOM 721 O O . GLN A 1 92 ? 14.275 6.767 4.339 1.00 91.12 92 GLN A O 1
ATOM 726 N N . TYR A 1 93 ? 12.194 7.218 5.059 1.00 93.44 93 TYR A N 1
ATOM 727 C CA . TYR A 1 93 ? 11.780 5.824 5.179 1.00 93.44 93 TYR A CA 1
ATOM 728 C C . TYR A 1 93 ? 10.768 5.464 4.093 1.00 93.44 93 TYR A C 1
ATOM 730 O O . TYR A 1 93 ? 10.032 6.322 3.596 1.00 93.44 93 TYR A O 1
ATOM 738 N N . GLY A 1 94 ? 10.751 4.194 3.699 1.00 94.69 94 GLY A N 1
ATOM 739 C CA . GLY A 1 94 ? 9.968 3.766 2.552 1.00 94.69 94 GLY A CA 1
ATOM 740 C C . GLY A 1 94 ? 10.072 2.284 2.224 1.00 94.69 94 GLY A C 1
ATOM 741 O O . GLY A 1 94 ? 10.756 1.503 2.894 1.00 94.69 94 GLY A O 1
ATOM 742 N N . PHE A 1 95 ? 9.370 1.912 1.158 1.00 95.94 95 PHE A N 1
ATOM 743 C CA . PHE A 1 95 ? 9.343 0.559 0.625 1.00 95.94 95 PHE A CA 1
ATOM 744 C C . PHE A 1 95 ? 10.505 0.344 -0.341 1.00 95.94 95 PHE A C 1
ATOM 746 O O . PHE A 1 95 ? 10.653 1.080 -1.317 1.00 95.94 95 PHE A O 1
ATOM 753 N N . ARG A 1 96 ? 11.302 -0.698 -0.098 1.00 95.44 96 ARG A N 1
ATOM 754 C CA . ARG A 1 96 ? 12.177 -1.274 -1.118 1.00 95.44 96 ARG A CA 1
ATOM 755 C C . ARG A 1 96 ? 11.362 -2.249 -1.964 1.00 95.44 96 ARG A C 1
ATOM 757 O O . ARG A 1 96 ? 10.652 -3.090 -1.405 1.00 95.44 96 ARG A O 1
ATOM 764 N N . ILE A 1 97 ? 11.449 -2.093 -3.281 1.00 95.50 97 ILE A N 1
ATOM 765 C CA . ILE A 1 97 ? 10.711 -2.892 -4.259 1.00 95.50 97 ILE A CA 1
ATOM 766 C C . ILE A 1 97 ? 11.684 -3.453 -5.293 1.00 95.50 97 ILE A C 1
ATOM 768 O O . ILE A 1 97 ? 12.411 -2.688 -5.931 1.00 95.50 97 ILE A O 1
ATOM 772 N N . SER A 1 98 ? 11.650 -4.766 -5.492 1.00 95.44 98 SER A N 1
ATOM 773 C CA . SER A 1 98 ? 12.336 -5.466 -6.579 1.00 95.44 98 SER A CA 1
ATOM 774 C C . SER A 1 98 ? 11.405 -5.591 -7.779 1.00 95.44 98 SER A C 1
ATOM 776 O O . SER A 1 98 ? 10.224 -5.897 -7.613 1.00 95.44 98 SER A O 1
ATOM 778 N N . ASN A 1 99 ? 11.922 -5.387 -8.989 1.00 95.81 99 ASN A N 1
ATOM 779 C CA . ASN A 1 99 ? 11.225 -5.715 -10.227 1.00 95.81 99 ASN A CA 1
ATOM 780 C C . ASN A 1 99 ? 11.850 -6.959 -10.864 1.00 95.81 99 ASN A C 1
ATOM 782 O O . ASN A 1 99 ? 12.923 -6.870 -11.448 1.00 95.81 99 ASN A O 1
ATOM 786 N N . ASN A 1 100 ? 11.174 -8.105 -10.800 1.00 93.44 100 ASN A N 1
ATOM 787 C CA . ASN A 1 100 ? 11.702 -9.376 -11.317 1.00 93.44 100 ASN A CA 1
ATOM 788 C C . ASN A 1 100 ? 11.282 -9.688 -12.771 1.00 93.44 100 ASN A C 1
ATOM 790 O O . ASN A 1 100 ? 11.407 -10.830 -13.210 1.00 93.44 100 ASN A O 1
ATOM 794 N N . GLY A 1 101 ? 10.773 -8.694 -13.504 1.00 91.88 101 GLY A N 1
ATOM 795 C CA . GLY A 1 101 ? 10.364 -8.815 -14.905 1.00 91.88 101 GLY A CA 1
ATOM 796 C C . GLY A 1 101 ? 10.775 -7.594 -15.727 1.00 91.88 101 GLY A C 1
ATOM 797 O O . GLY A 1 101 ? 11.748 -6.916 -15.394 1.00 91.88 101 GLY A O 1
ATOM 798 N N . GLU A 1 102 ? 10.020 -7.305 -16.788 1.00 93.44 102 GLU A N 1
ATOM 799 C CA . GLU A 1 102 ? 10.262 -6.153 -17.672 1.00 93.44 102 GLU A CA 1
ATOM 800 C C . GLU A 1 102 ? 10.063 -4.797 -16.974 1.00 93.44 102 GLU A C 1
ATOM 802 O O . GLU A 1 102 ? 9.547 -4.728 -15.864 1.00 93.44 102 GLU A O 1
ATOM 807 N N . ALA A 1 103 ? 10.499 -3.691 -17.584 1.00 94.75 103 ALA A N 1
ATOM 808 C CA . ALA A 1 103 ? 10.520 -2.385 -16.916 1.00 94.75 103 ALA A CA 1
ATOM 809 C C . ALA A 1 103 ? 9.113 -1.858 -16.549 1.00 94.75 103 ALA A C 1
ATOM 811 O O . ALA A 1 103 ? 8.258 -1.680 -17.417 1.00 94.75 103 ALA A O 1
ATOM 812 N N . ALA A 1 104 ? 8.898 -1.548 -15.266 1.00 95.88 104 ALA A N 1
ATOM 813 C CA . ALA A 1 104 ? 7.661 -0.953 -14.761 1.00 95.88 104 ALA A CA 1
ATOM 814 C C . ALA A 1 104 ? 7.663 0.568 -14.956 1.00 95.88 104 ALA A C 1
ATOM 816 O O . ALA A 1 104 ? 8.658 1.228 -14.660 1.00 95.88 104 ALA A O 1
ATOM 817 N N . ILE A 1 105 ? 6.543 1.137 -15.392 1.00 95.38 105 ILE A N 1
ATOM 818 C CA . ILE A 1 105 ? 6.370 2.567 -15.682 1.00 95.38 105 ILE A CA 1
ATOM 819 C C . ILE A 1 105 ? 5.290 3.152 -14.767 1.00 95.38 105 ILE A C 1
ATOM 821 O O . ILE A 1 105 ? 4.320 2.469 -14.436 1.00 95.38 105 ILE A O 1
ATOM 825 N N . ASP A 1 106 ? 5.451 4.422 -14.381 1.00 94.25 106 ASP A N 1
ATOM 826 C CA . ASP A 1 106 ? 4.475 5.192 -13.596 1.00 94.25 106 ASP A CA 1
ATOM 827 C C . ASP A 1 106 ? 4.064 4.474 -12.295 1.00 94.25 106 ASP A C 1
ATOM 829 O O . ASP A 1 106 ? 2.886 4.261 -12.001 1.00 94.25 106 ASP A O 1
ATOM 833 N N . VAL A 1 107 ? 5.077 4.040 -11.540 1.00 95.31 107 VAL A N 1
ATOM 834 C CA . VAL A 1 107 ? 4.924 3.189 -10.360 1.00 95.31 107 VAL A CA 1
ATOM 835 C C . VAL A 1 107 ? 4.477 4.020 -9.164 1.00 95.31 107 VAL A C 1
ATOM 837 O O . VAL A 1 107 ? 5.167 4.944 -8.727 1.00 95.31 107 VAL A O 1
ATOM 840 N N . ARG A 1 108 ? 3.321 3.668 -8.601 1.00 92.88 108 ARG A N 1
ATOM 841 C CA . ARG A 1 108 ? 2.684 4.381 -7.488 1.00 92.88 108 ARG A CA 1
ATOM 842 C C . ARG A 1 108 ? 2.188 3.385 -6.461 1.00 92.88 108 ARG A C 1
ATOM 844 O O . ARG A 1 108 ? 1.386 2.516 -6.798 1.00 92.88 108 ARG A O 1
ATOM 851 N N . VAL A 1 109 ? 2.587 3.529 -5.202 1.00 92.19 109 VAL A N 1
ATOM 852 C CA . VAL A 1 109 ? 1.871 2.835 -4.127 1.00 92.19 109 VAL A CA 1
ATOM 853 C C . VAL A 1 109 ? 0.595 3.622 -3.853 1.00 92.19 109 VAL A C 1
ATOM 855 O O . VAL A 1 109 ? 0.608 4.854 -3.817 1.00 92.19 109 VAL A O 1
ATOM 858 N N . LYS A 1 110 ? -0.533 2.922 -3.713 1.00 89.69 110 LYS A N 1
ATOM 859 C CA . LYS A 1 110 ? -1.773 3.543 -3.254 1.00 89.69 110 LYS A CA 1
ATOM 860 C C . LYS A 1 110 ? -1.542 4.211 -1.900 1.00 89.69 110 LYS A C 1
ATOM 862 O O . LYS A 1 110 ? -0.653 3.837 -1.134 1.00 89.69 110 LYS A O 1
ATOM 867 N N . ARG A 1 111 ? -2.413 5.170 -1.592 1.00 90.12 111 ARG A N 1
ATOM 868 C CA . ARG A 1 111 ? -2.625 5.666 -0.232 1.00 90.12 111 ARG A CA 1
ATOM 869 C C . ARG A 1 111 ? -2.757 4.481 0.736 1.00 90.12 111 ARG A C 1
ATOM 871 O O . ARG A 1 111 ? -3.241 3.425 0.346 1.00 90.12 111 ARG A O 1
ATOM 878 N N . LEU A 1 112 ? -2.339 4.642 1.986 1.00 88.50 112 LEU A N 1
ATOM 879 C CA . LEU A 1 112 ? -2.417 3.605 3.016 1.00 88.50 112 LEU A CA 1
ATOM 880 C C . LEU A 1 112 ? -3.266 4.115 4.177 1.00 88.50 112 LEU A C 1
ATOM 882 O O . LEU A 1 112 ? -2.955 5.173 4.723 1.00 88.50 112 LEU A O 1
ATOM 886 N N . GLN A 1 113 ? -4.285 3.363 4.604 1.00 85.94 113 GLN A N 1
ATOM 887 C CA . GLN A 1 113 ? -4.996 3.647 5.854 1.00 85.94 113 GLN A CA 1
ATOM 888 C C . GLN A 1 113 ? -4.411 2.804 6.995 1.00 85.94 113 GLN A C 1
ATOM 890 O O . GLN A 1 113 ? -4.550 1.586 7.028 1.00 85.94 113 GLN A O 1
ATOM 895 N N . ILE A 1 114 ? -3.771 3.482 7.947 1.00 88.12 114 ILE A N 1
ATOM 896 C CA . ILE A 1 114 ? -3.091 2.912 9.123 1.00 88.12 114 ILE A CA 1
ATOM 897 C C . ILE A 1 114 ? -4.015 2.932 10.352 1.00 88.12 114 ILE A C 1
ATOM 899 O O . ILE A 1 114 ? -3.837 2.179 11.299 1.00 88.12 114 ILE A O 1
ATOM 903 N N . SER A 1 115 ? -5.009 3.819 10.364 1.00 83.62 115 SER A N 1
ATOM 904 C CA . SER A 1 115 ? -6.116 3.836 11.326 1.00 83.62 115 SER A CA 1
ATOM 905 C C . SER A 1 115 ? -7.290 4.620 10.718 1.00 83.62 115 SER A C 1
ATOM 907 O O . SER A 1 115 ? -7.071 5.317 9.726 1.00 83.62 115 SER A O 1
ATOM 909 N N . PRO A 1 116 ? -8.504 4.605 11.305 1.00 78.25 116 PRO A N 1
ATOM 910 C CA . PRO A 1 116 ? -9.648 5.391 10.819 1.00 78.25 116 PRO A CA 1
ATOM 911 C C . PRO A 1 116 ? -9.401 6.902 10.632 1.00 78.25 116 PRO A C 1
ATOM 913 O O . PRO A 1 116 ? -10.214 7.576 10.007 1.00 78.25 116 PRO A O 1
ATOM 916 N N . GLN A 1 117 ? -8.311 7.453 11.185 1.00 81.38 117 GLN A N 1
ATOM 917 C CA . GLN A 1 117 ? -7.898 8.854 11.010 1.00 81.38 117 GLN A CA 1
ATOM 918 C C . GLN A 1 117 ? -6.398 9.007 10.681 1.00 81.38 117 GLN A C 1
ATOM 920 O O . GLN A 1 117 ? -5.849 10.103 10.780 1.00 81.38 117 GLN A O 1
ATOM 925 N N . THR A 1 118 ? -5.693 7.929 10.323 1.00 87.38 118 THR A N 1
ATOM 926 C CA . THR A 1 118 ? -4.242 7.963 10.074 1.00 87.38 118 THR A CA 1
ATOM 927 C C . THR A 1 118 ? -3.933 7.385 8.707 1.00 87.38 118 THR A C 1
ATOM 929 O O . THR A 1 118 ? -4.158 6.200 8.470 1.00 87.38 118 THR A O 1
ATOM 932 N N . PHE A 1 119 ? -3.380 8.222 7.832 1.00 91.75 119 PHE A N 1
ATOM 933 C CA . PHE A 1 119 ? -3.085 7.881 6.446 1.00 91.75 119 PHE A CA 1
ATOM 934 C C . PHE A 1 119 ? -1.617 8.140 6.111 1.00 91.75 119 PHE A C 1
ATOM 936 O O . PHE A 1 119 ? -1.009 9.075 6.643 1.00 91.75 119 PHE A O 1
ATOM 943 N N . ALA A 1 120 ? -1.072 7.338 5.200 1.00 92.69 120 ALA A N 1
ATOM 944 C CA . ALA A 1 120 ? 0.181 7.620 4.512 1.00 92.69 120 ALA A CA 1
ATOM 945 C C . ALA A 1 120 ? -0.022 7.697 2.995 1.00 92.69 120 ALA A C 1
ATOM 947 O O . ALA A 1 120 ? -0.903 7.047 2.434 1.00 92.69 120 ALA A O 1
ATOM 948 N N . SER A 1 121 ? 0.840 8.471 2.350 1.00 92.88 121 SER A N 1
ATOM 949 C CA . SER A 1 121 ? 1.004 8.544 0.900 1.00 92.88 121 SER A CA 1
ATOM 950 C C . SER A 1 121 ? 2.446 8.176 0.542 1.00 92.88 121 SER A C 1
ATOM 952 O O . SER A 1 121 ? 3.340 8.259 1.389 1.00 92.88 121 SER A O 1
ATOM 954 N N . SER A 1 122 ? 2.682 7.785 -0.709 1.00 91.75 122 SER A N 1
ATOM 955 C CA . SER A 1 122 ? 4.029 7.621 -1.260 1.00 91.75 122 SER A CA 1
ATOM 956 C C . SER A 1 122 ? 4.309 8.660 -2.344 1.00 91.75 122 SER A C 1
ATOM 958 O O . SER A 1 122 ? 3.378 9.233 -2.914 1.00 91.75 122 SER A O 1
ATOM 960 N N . ASP A 1 123 ? 5.584 8.864 -2.670 1.00 90.31 123 ASP A N 1
ATOM 961 C CA . ASP A 1 123 ? 5.934 9.478 -3.956 1.00 90.31 123 ASP A CA 1
ATOM 962 C C . ASP A 1 123 ? 5.637 8.495 -5.110 1.00 90.31 123 ASP A C 1
ATOM 964 O O . ASP A 1 123 ? 5.491 7.285 -4.901 1.00 90.31 123 ASP A O 1
ATOM 968 N N . ALA A 1 124 ? 5.548 9.017 -6.334 1.00 89.94 124 ALA A N 1
ATOM 969 C CA . ALA A 1 124 ? 5.483 8.230 -7.565 1.00 89.94 124 ALA A CA 1
ATOM 970 C C . ALA A 1 124 ? 6.882 8.113 -8.188 1.00 89.94 124 ALA A C 1
ATOM 972 O O . ALA A 1 124 ? 7.612 9.105 -8.237 1.00 89.94 124 ALA A O 1
ATOM 973 N N . LEU A 1 125 ? 7.239 6.939 -8.713 1.00 93.19 125 LEU A N 1
ATOM 974 C CA . LEU A 1 125 ? 8.444 6.761 -9.526 1.00 93.19 125 LEU A CA 1
ATOM 975 C C . LEU A 1 125 ? 8.069 6.727 -11.015 1.00 93.19 125 LEU A C 1
ATOM 977 O O . LEU A 1 125 ? 7.150 5.998 -11.388 1.00 93.19 125 LEU A O 1
ATOM 981 N N . PRO A 1 126 ? 8.780 7.456 -11.895 1.00 94.38 126 PRO A N 1
ATOM 982 C CA . PRO A 1 126 ? 8.476 7.447 -13.325 1.00 94.38 126 PRO A CA 1
ATOM 983 C C . PRO A 1 126 ? 8.737 6.073 -13.960 1.00 94.38 126 PRO A C 1
ATOM 985 O O . PRO A 1 126 ? 8.024 5.686 -14.884 1.00 94.38 126 PRO A O 1
ATOM 988 N N . GLN A 1 127 ? 9.729 5.334 -13.454 1.00 95.56 127 GLN A N 1
ATOM 989 C CA . GLN A 1 127 ? 10.105 4.006 -13.927 1.00 95.56 127 GLN A CA 1
ATOM 990 C C . GLN A 1 127 ? 10.830 3.215 -12.823 1.00 95.56 127 GLN A C 1
ATOM 992 O O . GLN A 1 127 ? 11.512 3.807 -11.985 1.00 95.56 127 GLN A O 1
ATOM 997 N N . ILE A 1 128 ? 10.726 1.886 -12.863 1.00 96.19 128 ILE A N 1
ATOM 998 C CA . ILE A 1 128 ? 11.673 0.937 -12.263 1.00 96.19 128 ILE A CA 1
ATOM 999 C C . ILE A 1 128 ? 12.178 0.047 -13.415 1.00 96.19 128 ILE A C 1
ATOM 1001 O O . ILE A 1 128 ? 11.346 -0.603 -14.057 1.00 96.19 128 ILE A O 1
ATOM 1005 N N . PRO A 1 129 ? 13.486 0.019 -13.734 1.00 95.50 129 PRO A N 1
ATOM 1006 C CA . PRO A 1 129 ? 14.001 -0.787 -14.843 1.00 95.50 129 PRO A CA 1
ATOM 1007 C C . PRO A 1 129 ? 13.761 -2.293 -14.669 1.00 95.50 129 PRO A C 1
ATOM 1009 O O . PRO A 1 129 ? 13.390 -2.771 -13.593 1.00 95.50 129 PRO A O 1
ATOM 1012 N N . ALA A 1 130 ? 13.946 -3.048 -15.752 1.00 94.06 130 ALA A N 1
ATOM 1013 C CA . ALA A 1 130 ? 13.833 -4.502 -15.728 1.00 94.06 130 ALA A CA 1
ATOM 1014 C C . ALA A 1 130 ? 14.933 -5.114 -14.843 1.00 94.06 130 ALA A C 1
ATOM 1016 O O . ALA A 1 130 ? 16.092 -4.713 -14.945 1.00 94.06 130 ALA A O 1
ATOM 1017 N N . TYR A 1 131 ? 14.582 -6.086 -13.998 1.00 92.69 131 TYR A N 1
ATOM 1018 C CA . TYR A 1 131 ? 15.516 -6.785 -13.092 1.00 92.69 131 TYR A CA 1
ATOM 1019 C C . TYR A 1 131 ? 16.251 -5.878 -12.073 1.00 92.69 131 TYR A C 1
ATOM 1021 O O . TYR A 1 131 ? 17.278 -6.270 -11.513 1.00 92.69 131 TYR A O 1
ATOM 1029 N N . GLU A 1 132 ? 15.724 -4.677 -11.798 1.00 95.44 132 GLU A N 1
ATOM 1030 C CA . GLU A 1 132 ? 16.306 -3.692 -10.874 1.00 95.44 132 GLU A CA 1
ATOM 1031 C C . GLU A 1 132 ? 15.506 -3.492 -9.572 1.00 95.44 132 GLU A C 1
ATOM 1033 O O . GLU A 1 132 ? 14.381 -3.962 -9.401 1.00 95.44 132 GLU A O 1
ATOM 1038 N N . ASN A 1 133 ? 16.122 -2.781 -8.620 1.00 94.25 133 ASN A N 1
ATOM 1039 C CA . ASN A 1 133 ? 15.562 -2.464 -7.308 1.00 94.25 133 ASN A CA 1
ATOM 1040 C C . ASN A 1 133 ? 15.304 -0.959 -7.190 1.00 94.25 133 ASN A C 1
ATOM 1042 O O . ASN A 1 133 ? 16.181 -0.161 -7.517 1.00 94.25 133 ASN A O 1
ATOM 1046 N N . ALA A 1 134 ? 14.175 -0.570 -6.604 1.00 94.75 134 ALA A N 1
ATOM 1047 C CA . ALA A 1 134 ? 13.857 0.820 -6.303 1.00 94.75 134 ALA A CA 1
ATOM 1048 C C . ALA A 1 134 ? 13.519 1.045 -4.824 1.00 94.75 134 ALA A C 1
ATOM 1050 O O . ALA A 1 134 ? 13.255 0.114 -4.060 1.00 94.75 134 ALA A O 1
ATOM 1051 N N . PHE A 1 135 ? 13.505 2.319 -4.432 1.00 94.75 135 PHE A N 1
ATOM 1052 C CA . PHE A 1 135 ? 13.036 2.784 -3.133 1.00 94.75 135 PHE A CA 1
ATOM 1053 C C . PHE A 1 135 ? 11.926 3.815 -3.338 1.00 94.75 135 PHE A C 1
ATOM 1055 O O . PHE A 1 135 ? 12.137 4.828 -4.004 1.00 94.75 135 PHE A O 1
ATOM 1062 N N . ILE A 1 136 ? 10.757 3.562 -2.752 1.00 94.56 136 ILE A N 1
ATOM 1063 C CA . ILE A 1 136 ? 9.623 4.487 -2.756 1.00 94.56 136 ILE A CA 1
ATOM 1064 C C . ILE A 1 136 ? 9.481 5.077 -1.345 1.00 94.56 136 ILE A C 1
ATOM 1066 O O . ILE A 1 136 ? 9.127 4.328 -0.429 1.00 94.56 136 ILE A O 1
ATOM 1070 N N . PRO A 1 137 ? 9.732 6.384 -1.133 1.00 93.62 137 PRO A N 1
ATOM 1071 C CA . PRO A 1 137 ? 9.552 7.025 0.168 1.00 93.62 137 PRO A CA 1
ATOM 1072 C C . PRO A 1 137 ? 8.064 7.096 0.543 1.00 93.62 137 PRO A C 1
ATOM 1074 O O . PRO A 1 137 ? 7.203 7.315 -0.313 1.00 93.62 137 PRO A O 1
ATOM 1077 N N . VAL A 1 138 ? 7.759 6.922 1.833 1.00 94.56 138 VAL A N 1
ATOM 1078 C CA . VAL A 1 138 ? 6.387 6.838 2.362 1.00 94.56 138 VAL A CA 1
ATOM 1079 C C . VAL A 1 138 ? 6.237 7.752 3.570 1.00 94.56 138 VAL A C 1
ATOM 1081 O O . VAL A 1 138 ? 6.953 7.603 4.560 1.00 94.56 138 VAL A O 1
ATOM 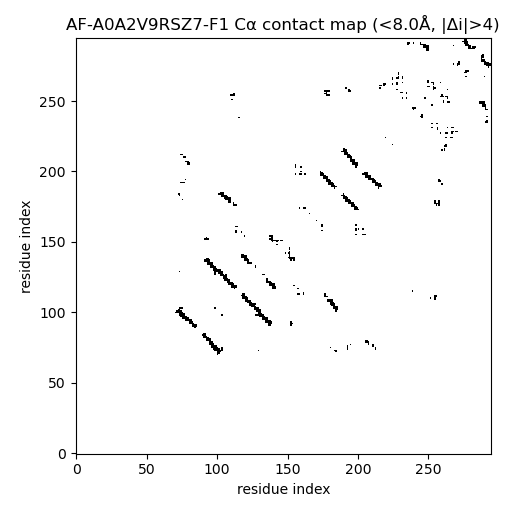1084 N N . PHE A 1 139 ? 5.283 8.679 3.510 1.00 94.31 139 PHE A N 1
ATOM 1085 C CA . PHE A 1 139 ? 5.084 9.706 4.530 1.00 94.31 139 PHE A CA 1
ATOM 1086 C C . PHE A 1 139 ? 3.657 9.732 5.084 1.00 94.31 139 PHE A C 1
ATOM 1088 O O . PHE A 1 139 ? 2.675 9.564 4.363 1.00 94.31 139 PHE A O 1
ATOM 1095 N N . LEU A 1 140 ? 3.543 10.007 6.382 1.00 95.19 140 LEU A N 1
ATOM 1096 C CA . LEU A 1 140 ? 2.289 10.237 7.090 1.00 95.19 140 LEU A CA 1
ATOM 1097 C C . LEU A 1 140 ? 1.672 11.577 6.658 1.00 95.19 140 LEU A C 1
ATOM 1099 O O . LEU A 1 140 ? 2.277 12.639 6.815 1.00 95.19 140 LEU A O 1
ATOM 1103 N N . GLU A 1 141 ? 0.435 11.549 6.164 1.00 93.19 141 GLU A N 1
ATOM 1104 C CA . GLU A 1 141 ? -0.229 12.723 5.574 1.00 93.19 141 GLU A CA 1
ATOM 1105 C C . GLU A 1 141 ? -0.483 13.852 6.582 1.00 93.19 141 GLU A C 1
ATOM 1107 O O . GLU A 1 141 ? -0.513 15.021 6.202 1.00 93.19 141 GLU A O 1
ATOM 1112 N N . ALA A 1 142 ? -0.588 13.524 7.874 1.00 90.69 142 ALA A N 1
ATOM 1113 C CA . ALA A 1 142 ? -0.727 14.499 8.958 1.00 90.69 142 ALA A CA 1
ATOM 1114 C C . ALA A 1 142 ? 0.438 15.509 9.025 1.00 90.69 142 ALA A C 1
ATOM 1116 O O . ALA A 1 142 ? 0.262 16.618 9.524 1.00 90.69 142 ALA A O 1
ATOM 1117 N N . TYR A 1 143 ? 1.608 15.153 8.483 1.00 90.56 143 TYR A N 1
ATOM 1118 C CA . TYR A 1 143 ? 2.817 15.980 8.476 1.00 90.56 143 TYR A CA 1
ATOM 1119 C C . TYR A 1 143 ? 3.065 16.663 7.122 1.00 90.56 143 TYR A C 1
ATOM 1121 O O . TYR A 1 143 ? 4.117 17.257 6.902 1.00 90.56 143 TYR A O 1
ATOM 1129 N N . LYS A 1 144 ? 2.089 16.644 6.202 1.00 84.62 144 LYS A N 1
ATOM 1130 C CA . LYS A 1 144 ? 2.207 17.276 4.874 1.00 84.62 144 LYS A CA 1
ATOM 1131 C C . LYS A 1 144 ? 2.423 18.798 4.935 1.00 84.62 144 LYS A C 1
ATOM 1133 O O . LYS A 1 144 ? 3.014 19.358 4.018 1.00 84.62 144 LYS A O 1
ATOM 1138 N N . SER A 1 145 ? 2.001 19.443 6.025 1.00 85.25 145 SER A N 1
ATOM 1139 C CA . SER A 1 145 ? 2.241 20.869 6.318 1.00 85.25 145 SER A CA 1
ATOM 1140 C C . SER A 1 145 ? 3.503 21.135 7.158 1.00 85.25 145 SER A C 1
ATOM 1142 O O . SER A 1 145 ? 3.780 22.284 7.483 1.00 85.25 145 SER A O 1
ATOM 1144 N N . ALA A 1 146 ? 4.243 20.090 7.539 1.00 86.81 146 ALA A N 1
ATOM 1145 C CA . ALA A 1 146 ? 5.457 20.145 8.354 1.00 86.81 146 ALA A CA 1
ATOM 1146 C C . ALA A 1 146 ? 6.532 19.238 7.716 1.00 86.81 146 ALA A C 1
ATOM 1148 O O . ALA A 1 146 ? 6.837 18.168 8.249 1.00 86.81 146 ALA A O 1
ATOM 1149 N N . PRO A 1 147 ? 7.061 19.608 6.531 1.00 80.50 147 PRO A N 1
ATOM 1150 C CA . PRO A 1 147 ? 7.833 18.704 5.676 1.00 80.50 147 PRO A CA 1
ATOM 1151 C C . PRO A 1 147 ? 9.137 18.199 6.310 1.00 80.50 147 PRO A C 1
ATOM 1153 O O . PRO A 1 147 ? 9.599 17.130 5.904 1.00 80.50 147 PRO A O 1
ATOM 1156 N N . ASP A 1 148 ? 9.668 18.934 7.289 1.00 85.00 148 ASP A N 1
ATOM 1157 C CA . ASP A 1 148 ? 10.939 18.693 7.985 1.00 85.00 148 ASP A CA 1
ATOM 1158 C C . ASP A 1 148 ? 10.768 17.927 9.316 1.00 85.00 148 ASP A C 1
ATOM 1160 O O . ASP A 1 148 ? 11.744 17.639 10.006 1.00 85.00 148 ASP A O 1
ATOM 1164 N N . SER A 1 149 ? 9.531 17.594 9.709 1.00 87.12 149 SER A N 1
ATOM 1165 C CA . SER A 1 149 ? 9.260 16.786 10.907 1.00 87.12 149 SER A CA 1
ATOM 1166 C C . SER A 1 149 ? 9.761 15.348 10.699 1.00 87.12 149 SER A C 1
ATOM 1168 O O . SER A 1 149 ? 9.326 14.698 9.746 1.00 87.12 149 SER A O 1
ATOM 1170 N N . PRO A 1 150 ? 10.615 14.788 11.578 1.00 85.69 150 PRO A N 1
ATOM 1171 C CA . PRO A 1 150 ? 11.070 13.401 11.453 1.00 85.69 150 PRO A CA 1
ATOM 1172 C C . PRO A 1 150 ? 9.927 12.389 11.643 1.00 85.69 150 PRO A C 1
ATOM 1174 O O . PRO A 1 150 ? 9.961 11.288 11.089 1.00 85.69 150 PRO A O 1
ATOM 1177 N N . GLU A 1 151 ? 8.867 12.758 12.370 1.00 89.19 151 GLU A N 1
ATOM 1178 C CA . GLU A 1 151 ? 7.667 11.938 12.543 1.00 89.19 151 GLU A CA 1
ATOM 1179 C C . GLU A 1 151 ? 6.937 11.660 11.220 1.00 89.19 151 GLU A C 1
ATOM 1181 O O . GLU A 1 151 ? 6.307 10.608 11.093 1.00 89.19 151 GLU A O 1
ATOM 1186 N N . LYS A 1 152 ? 7.075 12.537 10.215 1.00 92.31 152 LYS A N 1
ATOM 1187 C CA . LYS A 1 152 ? 6.563 12.366 8.843 1.00 92.31 152 LYS A CA 1
ATOM 1188 C C . LYS A 1 152 ? 6.882 10.994 8.256 1.00 92.31 152 LYS A C 1
ATOM 1190 O O . LYS A 1 152 ? 6.016 10.385 7.638 1.00 92.31 152 LYS A O 1
ATOM 1195 N N . TRP A 1 153 ? 8.097 10.493 8.462 1.00 92.88 153 TRP A N 1
ATOM 1196 C CA . TRP A 1 153 ? 8.565 9.217 7.908 1.00 92.88 153 TRP A CA 1
ATOM 1197 C C . TRP A 1 153 ? 8.238 8.009 8.807 1.00 92.88 153 TRP A C 1
ATOM 1199 O O . TRP A 1 153 ? 8.560 6.865 8.490 1.00 92.88 153 TRP A O 1
ATOM 1209 N N . SER A 1 154 ? 7.590 8.231 9.953 1.00 91.44 154 SER A N 1
ATOM 1210 C CA . SER A 1 154 ? 7.504 7.261 11.049 1.00 91.44 154 SER A CA 1
ATOM 1211 C C . SER A 1 154 ? 6.306 6.300 10.940 1.00 91.44 154 SER A C 1
ATOM 1213 O O . SER A 1 154 ? 5.551 6.108 11.898 1.00 91.44 154 SER A O 1
ATOM 1215 N N . LEU A 1 155 ? 6.139 5.652 9.778 1.00 94.38 155 LEU A N 1
ATOM 1216 C CA . LEU A 1 155 ? 5.075 4.662 9.523 1.00 94.38 155 LEU A CA 1
ATOM 1217 C C . LEU A 1 155 ? 5.037 3.557 10.590 1.00 94.38 155 LEU A C 1
ATOM 1219 O O . LEU A 1 155 ? 3.965 3.202 11.075 1.00 94.38 155 LEU A O 1
ATOM 1223 N N . LEU A 1 156 ? 6.208 3.073 11.015 1.00 94.06 156 LEU A N 1
ATOM 1224 C CA . LEU A 1 156 ? 6.366 2.100 12.100 1.00 94.06 156 LEU A CA 1
ATOM 1225 C C . LEU A 1 156 ? 5.688 2.559 13.405 1.00 94.06 156 LEU A C 1
ATOM 1227 O O . LEU A 1 156 ? 4.958 1.791 14.029 1.00 94.06 156 LEU A O 1
ATOM 1231 N N . ASN A 1 157 ? 5.872 3.822 13.801 1.00 93.56 157 ASN A N 1
ATOM 1232 C CA . ASN A 1 157 ? 5.245 4.372 15.005 1.00 93.56 157 ASN A CA 1
ATOM 1233 C C . ASN A 1 157 ? 3.739 4.621 14.828 1.00 93.56 157 ASN A C 1
ATOM 1235 O O . ASN A 1 157 ? 2.993 4.531 15.803 1.00 93.56 157 ASN A O 1
ATOM 1239 N N . ALA A 1 158 ? 3.268 4.901 13.610 1.00 94.12 158 ALA A N 1
ATOM 1240 C CA . ALA A 1 158 ? 1.836 4.974 13.320 1.00 94.12 158 ALA A CA 1
ATOM 1241 C C . ALA A 1 158 ? 1.168 3.588 13.413 1.00 94.12 158 ALA A C 1
ATOM 1243 O O . ALA A 1 158 ? 0.158 3.445 14.102 1.00 94.12 158 ALA A O 1
ATOM 1244 N N . MET A 1 159 ? 1.779 2.559 12.813 1.00 93.94 159 MET A N 1
ATOM 1245 C CA . MET A 1 159 ? 1.343 1.159 12.913 1.00 93.94 159 MET A CA 1
ATOM 1246 C C . MET A 1 159 ? 1.343 0.669 14.368 1.00 93.94 159 MET A C 1
ATOM 1248 O O . MET A 1 159 ? 0.374 0.057 14.813 1.00 93.94 159 MET A O 1
ATOM 1252 N N . LYS A 1 160 ? 2.379 1.009 15.149 1.00 93.38 160 LYS A N 1
ATOM 1253 C CA . LYS A 1 160 ? 2.443 0.727 16.591 1.00 93.38 160 LYS A CA 1
ATOM 1254 C C . LYS A 1 160 ? 1.293 1.377 17.366 1.00 93.38 160 LYS A C 1
ATOM 1256 O O . LYS A 1 160 ? 0.623 0.690 18.132 1.00 93.38 160 LYS A O 1
ATOM 1261 N N . LYS A 1 161 ? 1.012 2.666 17.142 1.00 92.06 161 LYS A N 1
ATOM 1262 C CA . LYS A 1 161 ? -0.119 3.364 17.786 1.00 92.06 161 LYS A CA 1
ATOM 1263 C C . LYS A 1 161 ? -1.468 2.730 17.421 1.00 92.06 161 LYS A C 1
ATOM 1265 O O . LYS A 1 161 ? -2.314 2.569 18.295 1.00 92.06 161 LYS A O 1
ATOM 1270 N N . ALA A 1 162 ? -1.655 2.315 16.166 1.00 89.31 162 ALA A N 1
ATOM 1271 C CA . ALA A 1 162 ? -2.858 1.602 15.728 1.00 89.31 162 ALA A CA 1
ATOM 1272 C C . ALA A 1 162 ? -2.990 0.212 16.387 1.00 89.31 162 ALA A C 1
ATOM 1274 O O . ALA A 1 162 ? -4.065 -0.146 16.873 1.00 89.31 162 ALA A O 1
ATOM 1275 N N . TYR A 1 163 ? -1.886 -0.537 16.489 1.00 89.06 163 TYR A N 1
ATOM 1276 C CA . TYR A 1 163 ? -1.805 -1.797 17.235 1.00 89.06 163 TYR A CA 1
ATOM 1277 C C . TYR A 1 163 ? -2.131 -1.621 18.730 1.00 89.06 163 TYR A C 1
ATOM 1279 O O . TYR A 1 163 ? -2.799 -2.468 19.327 1.00 89.06 163 TYR A O 1
ATOM 1287 N N . GLU A 1 164 ? -1.660 -0.541 19.356 1.00 88.38 164 GLU A N 1
ATOM 1288 C CA . GLU A 1 164 ? -1.857 -0.277 20.786 1.00 88.38 164 GLU A CA 1
ATOM 1289 C C . GLU A 1 164 ? -3.297 0.154 21.110 1.00 88.38 164 GLU A C 1
ATOM 1291 O O . GLU A 1 164 ? -3.805 -0.226 22.169 1.00 88.38 164 GLU A O 1
ATOM 1296 N N . ALA A 1 165 ? -3.953 0.878 20.194 1.00 83.25 165 ALA A N 1
ATOM 1297 C CA . ALA A 1 165 ? -5.299 1.438 20.352 1.00 83.25 165 ALA A CA 1
ATOM 1298 C C . ALA A 1 165 ? -6.464 0.500 19.959 1.00 83.25 165 ALA A C 1
ATOM 1300 O O . ALA A 1 165 ? -7.617 0.813 20.260 1.00 83.25 165 ALA A O 1
ATOM 1301 N N . ARG A 1 166 ? -6.207 -0.629 19.283 1.00 76.81 166 ARG A N 1
ATOM 1302 C CA . ARG A 1 166 ? -7.255 -1.592 18.878 1.00 76.81 166 ARG A CA 1
ATOM 1303 C C . ARG A 1 166 ? -7.867 -2.342 20.070 1.00 76.81 166 ARG A C 1
ATOM 1305 O O . ARG A 1 166 ? -7.194 -2.568 21.077 1.00 76.81 166 ARG A O 1
ATOM 1312 N N . ASP A 1 167 ? -9.105 -2.828 19.927 1.00 69.44 167 ASP A N 1
ATOM 1313 C CA . ASP A 1 167 ? -9.681 -3.744 20.920 1.00 69.44 167 ASP A CA 1
ATOM 1314 C C . ASP A 1 167 ? -9.020 -5.131 20.844 1.00 69.44 167 ASP A C 1
ATOM 1316 O O . ASP A 1 167 ? -9.315 -5.967 19.984 1.00 69.44 167 ASP A O 1
ATOM 1320 N N . LYS A 1 168 ? -8.142 -5.377 21.817 1.00 65.94 168 LYS A N 1
ATOM 1321 C CA . LYS A 1 168 ? -7.370 -6.612 22.001 1.00 65.94 168 LYS A CA 1
ATOM 1322 C C . LYS A 1 168 ? -8.238 -7.843 22.310 1.00 65.94 168 LYS A C 1
ATOM 1324 O O . LYS A 1 168 ? -7.701 -8.939 22.399 1.00 65.94 168 LYS A O 1
ATOM 1329 N N . ARG A 1 169 ? -9.558 -7.687 22.480 1.00 56.34 169 ARG A N 1
ATOM 1330 C CA . ARG A 1 169 ? -10.521 -8.789 22.663 1.00 56.34 169 ARG A CA 1
ATOM 1331 C C . ARG A 1 169 ? -11.012 -9.404 21.347 1.00 56.34 169 ARG A C 1
ATOM 1333 O O . ARG A 1 169 ? -11.642 -10.456 21.392 1.00 56.34 169 ARG A O 1
ATOM 1340 N N . VAL A 1 170 ? -10.777 -8.744 20.206 1.00 51.53 170 VAL A N 1
ATOM 1341 C CA . VAL A 1 170 ? -11.409 -9.087 18.913 1.00 51.53 170 VAL A CA 1
ATOM 1342 C C . VAL A 1 170 ? -10.393 -9.323 17.781 1.00 51.53 170 VAL A C 1
ATOM 1344 O O . VAL A 1 170 ? -10.713 -9.988 16.799 1.00 51.53 170 VAL A O 1
ATOM 1347 N N . THR A 1 171 ? -9.169 -8.797 17.888 1.00 54.34 171 THR A N 1
ATOM 1348 C CA . THR A 1 171 ? -8.171 -8.808 16.799 1.00 54.34 171 THR A CA 1
ATOM 1349 C C . THR A 1 171 ? -7.097 -9.891 16.936 1.00 54.34 171 THR A C 1
ATOM 1351 O O . THR A 1 171 ? -6.718 -10.246 18.048 1.00 54.34 171 THR A O 1
ATOM 1354 N N . SER A 1 172 ? -6.538 -10.329 15.801 1.00 57.00 172 SER A N 1
ATOM 1355 C CA . SER A 1 172 ? -5.346 -11.193 15.700 1.00 57.00 172 SER A CA 1
ATOM 1356 C C . SER A 1 172 ? -4.133 -10.658 16.466 1.00 57.00 172 SER A C 1
ATOM 1358 O O . SER A 1 172 ? -4.028 -9.453 16.698 1.00 57.00 172 SER A O 1
ATOM 1360 N N . GLU A 1 173 ? -3.178 -11.532 16.799 1.00 66.50 173 GLU A N 1
ATOM 1361 C CA . GLU A 1 173 ? -1.939 -11.134 17.483 1.00 66.50 173 GLU A CA 1
ATOM 1362 C C . GLU A 1 173 ? -1.172 -10.073 16.681 1.00 66.50 173 GLU A C 1
ATOM 1364 O O . GLU A 1 173 ? -0.916 -8.997 17.217 1.00 66.50 173 GLU A O 1
ATOM 1369 N N . ASP A 1 174 ? -0.951 -10.275 15.381 1.00 72.31 174 ASP A N 1
ATOM 1370 C CA . ASP A 1 174 ? -0.378 -9.252 14.496 1.00 72.31 174 ASP A CA 1
ATOM 1371 C C . ASP A 1 174 ? -1.370 -8.126 14.160 1.00 72.31 174 ASP A C 1
ATOM 1373 O O . ASP A 1 174 ? -2.593 -8.327 14.137 1.00 72.31 174 ASP A O 1
ATOM 1377 N N . TYR A 1 175 ? -0.839 -6.935 13.854 1.00 85.81 175 TYR A N 1
ATOM 1378 C CA . TYR A 1 175 ? -1.584 -5.858 13.193 1.00 85.81 175 TYR A CA 1
ATOM 1379 C C . TYR A 1 175 ? -1.119 -5.727 11.744 1.00 85.81 175 TYR A C 1
ATOM 1381 O O . TYR A 1 175 ? 0.073 -5.569 11.487 1.00 85.81 175 TYR A O 1
ATOM 1389 N N . VAL A 1 176 ? -2.064 -5.814 10.809 1.00 87.75 176 VAL A N 1
ATOM 1390 C CA . VAL A 1 176 ? -1.798 -5.956 9.375 1.00 87.75 176 VAL A CA 1
ATOM 1391 C C . VAL A 1 176 ? -2.654 -4.959 8.604 1.00 87.75 176 VAL A C 1
ATOM 1393 O O . VAL A 1 176 ? -3.852 -4.848 8.875 1.00 87.75 176 VAL A O 1
ATOM 1396 N N . ILE A 1 177 ? -2.053 -4.265 7.637 1.00 87.25 177 ILE A N 1
ATOM 1397 C CA . ILE A 1 177 ? -2.774 -3.470 6.634 1.00 87.25 177 ILE A CA 1
ATOM 1398 C C . ILE A 1 177 ? -2.385 -3.941 5.226 1.00 87.25 177 ILE A C 1
ATOM 1400 O O . ILE A 1 177 ? -1.240 -4.343 5.020 1.00 87.25 177 ILE A O 1
ATOM 1404 N N . PRO A 1 178 ? -3.296 -3.922 4.244 1.00 88.50 178 PRO A N 1
ATOM 1405 C CA . PRO A 1 178 ? -2.941 -4.221 2.863 1.00 88.50 178 PRO A CA 1
ATOM 1406 C C . PRO A 1 178 ? -2.173 -3.057 2.223 1.00 88.50 178 PRO A C 1
ATOM 1408 O O . PRO A 1 178 ? -2.370 -1.894 2.580 1.00 88.50 178 PRO A O 1
ATOM 1411 N N . ILE A 1 179 ? -1.330 -3.369 1.238 1.00 89.75 179 ILE A N 1
ATOM 1412 C CA . ILE A 1 179 ? -0.628 -2.392 0.396 1.00 89.75 179 ILE A CA 1
ATOM 1413 C C . ILE A 1 179 ? -0.745 -2.788 -1.076 1.00 89.75 179 ILE A C 1
ATOM 1415 O O . ILE A 1 179 ? -0.745 -3.974 -1.406 1.00 89.75 179 ILE A O 1
ATOM 1419 N N . ILE A 1 180 ? -0.863 -1.798 -1.964 1.00 90.88 180 ILE A N 1
ATOM 1420 C CA . ILE A 1 180 ? -1.065 -2.003 -3.407 1.00 90.88 180 ILE A CA 1
ATOM 1421 C C . ILE A 1 180 ? -0.142 -1.054 -4.173 1.00 90.88 180 ILE A C 1
ATOM 1423 O O . ILE A 1 180 ? -0.241 0.156 -3.992 1.00 90.88 180 ILE A O 1
ATOM 1427 N N . ALA A 1 181 ? 0.712 -1.575 -5.053 1.00 92.62 181 ALA A N 1
ATOM 1428 C CA . ALA A 1 181 ? 1.423 -0.794 -6.062 1.00 92.62 181 ALA A CA 1
ATOM 1429 C C . ALA A 1 181 ? 0.720 -0.924 -7.417 1.00 92.62 181 ALA A C 1
ATOM 1431 O O . ALA A 1 181 ? 0.502 -2.035 -7.895 1.00 92.62 181 ALA A O 1
ATOM 1432 N N . LYS A 1 182 ? 0.395 0.210 -8.040 1.00 93.50 182 LYS A N 1
ATOM 1433 C CA . LYS A 1 182 ? -0.037 0.324 -9.437 1.00 93.50 182 LYS A CA 1
ATOM 1434 C C . LYS A 1 182 ? 1.151 0.675 -10.324 1.00 93.50 182 LYS A C 1
ATOM 1436 O O . LYS A 1 182 ? 2.008 1.454 -9.910 1.00 93.50 182 LYS A O 1
ATOM 1441 N N . TYR A 1 183 ? 1.182 0.113 -11.526 1.00 94.75 183 TYR A N 1
ATOM 1442 C CA . TYR A 1 183 ? 2.209 0.372 -12.535 1.00 94.75 183 TYR A CA 1
ATOM 1443 C C . TYR A 1 183 ? 1.725 -0.046 -13.929 1.00 94.75 183 TYR A C 1
ATOM 1445 O O . TYR A 1 183 ? 0.703 -0.725 -14.063 1.00 94.75 183 TYR A O 1
ATOM 1453 N N . ARG A 1 184 ? 2.464 0.349 -14.968 1.00 94.00 184 ARG A N 1
ATOM 1454 C CA . ARG A 1 184 ? 2.246 -0.055 -16.364 1.00 94.00 184 ARG A CA 1
ATOM 1455 C C . ARG A 1 184 ? 3.481 -0.721 -16.969 1.00 94.00 184 ARG A C 1
ATOM 1457 O O . ARG A 1 184 ? 4.573 -0.604 -16.414 1.00 94.00 184 ARG A O 1
ATOM 1464 N N . ASP A 1 185 ? 3.305 -1.426 -18.082 1.00 93.00 185 ASP A N 1
ATOM 1465 C CA . ASP A 1 185 ? 4.403 -1.867 -18.953 1.00 93.00 185 ASP A CA 1
ATOM 1466 C C . ASP A 1 185 ? 4.634 -0.893 -20.127 1.00 93.00 185 ASP A C 1
ATOM 1468 O O . ASP A 1 185 ? 3.994 0.156 -20.228 1.00 93.00 185 ASP A O 1
ATOM 1472 N N . LEU A 1 186 ? 5.574 -1.234 -21.015 1.00 89.00 186 LEU A N 1
ATOM 1473 C CA . LEU A 1 186 ? 5.904 -0.462 -22.223 1.00 89.00 186 LEU A CA 1
ATOM 1474 C C . LEU A 1 186 ? 4.784 -0.445 -23.285 1.00 89.00 186 LEU A C 1
ATOM 1476 O O . LEU A 1 186 ? 4.856 0.354 -24.216 1.00 89.00 186 LEU A O 1
ATOM 1480 N N . GLU A 1 187 ? 3.761 -1.294 -23.152 1.00 89.69 187 GLU A N 1
ATOM 1481 C CA . GLU A 1 187 ? 2.581 -1.360 -24.029 1.00 89.69 187 GLU A CA 1
ATOM 1482 C C . GLU A 1 187 ? 1.352 -0.651 -23.412 1.00 89.69 187 GLU A C 1
ATOM 1484 O O . GLU A 1 187 ? 0.238 -0.776 -23.919 1.00 89.69 187 GLU A O 1
ATOM 1489 N N . ASP A 1 188 ? 1.553 0.109 -22.327 1.00 87.94 188 ASP A N 1
ATOM 1490 C CA . ASP A 1 188 ? 0.528 0.819 -21.544 1.00 87.94 188 ASP A CA 1
ATOM 1491 C C . ASP A 1 188 ? -0.474 -0.094 -20.801 1.00 87.94 188 ASP A C 1
ATOM 1493 O O . ASP A 1 188 ? -1.482 0.375 -20.268 1.00 87.94 188 ASP A O 1
ATOM 1497 N N . ASN A 1 189 ? -0.193 -1.398 -20.683 1.00 89.75 189 ASN A N 1
ATOM 1498 C CA . ASN A 1 189 ? -1.035 -2.306 -19.903 1.00 89.75 189 ASN A CA 1
ATOM 1499 C C . ASN A 1 189 ? -0.905 -2.006 -18.400 1.00 89.75 189 ASN A C 1
ATOM 1501 O O . ASN A 1 189 ? 0.194 -2.041 -17.851 1.00 89.75 189 ASN A O 1
ATOM 1505 N N . GLU A 1 190 ? -2.023 -1.786 -17.704 1.00 90.62 190 GLU A N 1
ATOM 1506 C CA . GLU A 1 190 ? -2.039 -1.583 -16.247 1.00 90.62 190 GLU A CA 1
ATOM 1507 C C . GLU A 1 190 ? -1.964 -2.891 -15.444 1.00 90.62 190 GLU A C 1
ATOM 1509 O O . GLU A 1 190 ? -2.698 -3.848 -15.713 1.00 90.62 190 GLU A O 1
ATOM 1514 N N . TYR A 1 191 ? -1.169 -2.880 -14.373 1.00 90.75 191 TYR A N 1
ATOM 1515 C CA . TYR A 1 191 ? -1.017 -3.969 -13.406 1.00 90.75 191 TYR A CA 1
ATOM 1516 C C . TYR A 1 191 ? -1.115 -3.466 -11.957 1.00 90.75 191 TYR A C 1
ATOM 1518 O O . TYR A 1 191 ? -0.910 -2.286 -11.660 1.00 90.75 191 TYR A O 1
ATOM 1526 N N . GLU A 1 192 ? -1.416 -4.391 -11.046 1.00 90.88 192 GLU A N 1
ATOM 1527 C CA . GLU A 1 192 ? -1.375 -4.178 -9.597 1.00 90.88 192 GLU A CA 1
ATOM 1528 C C . GLU A 1 192 ? -0.571 -5.291 -8.906 1.00 90.88 192 GLU A C 1
ATOM 1530 O O . GLU A 1 192 ? -0.838 -6.477 -9.121 1.00 90.88 192 GLU A O 1
ATOM 1535 N N . SER A 1 193 ? 0.355 -4.894 -8.026 1.00 91.50 193 SER A N 1
ATOM 1536 C CA . SER A 1 193 ? 0.992 -5.752 -7.018 1.00 91.50 193 SER A CA 1
ATOM 1537 C C . SER A 1 193 ? 0.372 -5.489 -5.649 1.00 91.50 193 SER A C 1
ATOM 1539 O O . SER A 1 193 ? 0.485 -4.378 -5.136 1.00 91.50 193 SER A O 1
ATOM 1541 N N . THR A 1 194 ? -0.217 -6.504 -5.021 1.00 89.25 194 THR A N 1
ATOM 1542 C CA . THR A 1 194 ? -0.809 -6.424 -3.676 1.00 89.25 194 THR A CA 1
ATOM 1543 C C . THR A 1 194 ? -0.012 -7.263 -2.682 1.00 89.25 194 THR A C 1
ATOM 1545 O O . THR A 1 194 ? 0.295 -8.421 -2.963 1.00 89.25 194 THR A O 1
ATOM 1548 N N . ALA A 1 195 ? 0.269 -6.721 -1.499 1.00 90.12 195 ALA A N 1
ATOM 1549 C CA . ALA A 1 195 ? 0.866 -7.447 -0.379 1.00 90.12 195 ALA A CA 1
ATOM 1550 C C . ALA A 1 195 ? 0.189 -7.078 0.954 1.00 90.12 195 ALA A C 1
ATOM 1552 O O . ALA A 1 195 ? -0.624 -6.156 1.028 1.00 90.12 195 ALA A O 1
ATOM 1553 N N . GLU A 1 196 ? 0.540 -7.802 2.013 1.00 91.12 196 GLU A N 1
ATOM 1554 C CA . GLU A 1 196 ? 0.184 -7.473 3.396 1.00 91.12 196 GLU A CA 1
ATOM 1555 C C . GLU A 1 196 ? 1.395 -6.825 4.085 1.00 91.12 196 GLU A C 1
ATOM 1557 O O . GLU A 1 196 ? 2.519 -7.300 3.937 1.00 91.12 196 GLU A O 1
ATOM 1562 N N . LEU A 1 197 ? 1.180 -5.733 4.822 1.00 93.38 197 LEU A N 1
ATOM 1563 C CA . LEU A 1 197 ? 2.179 -5.060 5.651 1.00 93.38 197 LEU A CA 1
ATOM 1564 C C . LEU A 1 197 ? 1.870 -5.350 7.121 1.00 93.38 197 LEU A C 1
ATOM 1566 O O . LEU A 1 197 ? 0.890 -4.843 7.672 1.00 93.38 197 LEU A O 1
ATOM 1570 N N . HIS A 1 198 ? 2.718 -6.153 7.754 1.00 92.56 198 HIS A N 1
ATOM 1571 C CA . HIS A 1 198 ? 2.570 -6.587 9.139 1.00 92.56 198 HIS A CA 1
ATOM 1572 C C . HIS A 1 198 ? 3.440 -5.717 10.052 1.00 92.56 198 HIS A C 1
ATOM 1574 O O . HIS A 1 198 ? 4.615 -5.484 9.767 1.00 92.56 198 HIS A O 1
ATOM 1580 N N . TYR A 1 199 ? 2.890 -5.273 11.180 1.00 93.12 199 TYR A N 1
ATOM 1581 C CA . TYR A 1 199 ? 3.670 -4.773 12.311 1.00 93.12 199 TYR A CA 1
ATOM 1582 C C . TYR A 1 199 ? 3.882 -5.901 13.317 1.00 93.12 199 TYR A C 1
ATOM 1584 O O . TYR A 1 199 ? 2.911 -6.416 13.872 1.00 93.12 199 TYR A O 1
ATOM 1592 N N . VAL A 1 200 ? 5.150 -6.251 13.559 1.00 90.44 200 VAL A N 1
ATOM 1593 C CA . VAL A 1 200 ? 5.564 -7.356 14.435 1.00 90.44 200 VAL A CA 1
ATOM 1594 C C . VAL A 1 200 ? 5.926 -6.794 15.820 1.00 90.44 200 VAL A C 1
ATOM 1596 O O . VAL A 1 200 ? 7.034 -6.273 16.005 1.00 90.44 200 VAL A O 1
ATOM 1599 N N . PRO A 1 201 ? 5.047 -6.885 16.840 1.00 88.44 201 PRO A N 1
ATOM 1600 C CA . PRO A 1 201 ? 5.203 -6.108 18.075 1.00 88.44 201 PRO A CA 1
ATOM 1601 C C . PRO A 1 201 ? 6.406 -6.541 18.918 1.00 88.44 201 PRO A C 1
ATOM 1603 O O . PRO A 1 201 ? 7.032 -5.714 19.576 1.00 88.44 201 PRO A O 1
ATOM 1606 N N . ALA A 1 202 ? 6.748 -7.833 18.872 1.00 87.50 202 ALA A N 1
ATOM 1607 C CA . ALA A 1 202 ? 7.855 -8.424 19.626 1.00 87.50 202 ALA A CA 1
ATOM 1608 C C . ALA A 1 202 ? 9.246 -7.955 19.154 1.00 87.50 202 ALA A C 1
ATOM 1610 O O . ALA A 1 202 ? 10.210 -8.053 19.908 1.00 87.50 202 ALA A O 1
ATOM 1611 N N . ARG A 1 203 ? 9.347 -7.450 17.918 1.00 88.50 203 ARG A N 1
ATOM 1612 C CA . ARG A 1 203 ? 10.589 -6.943 17.308 1.00 88.50 203 ARG A CA 1
ATOM 1613 C C . ARG A 1 203 ? 10.555 -5.439 17.021 1.00 88.50 203 ARG A C 1
ATOM 1615 O O . ARG A 1 203 ? 11.606 -4.842 16.837 1.00 88.50 203 ARG A O 1
ATOM 1622 N N . GLN A 1 204 ? 9.363 -4.834 17.017 1.00 90.12 204 GLN A N 1
ATOM 1623 C CA . GLN A 1 204 ? 9.117 -3.450 16.596 1.00 90.12 204 GLN A CA 1
ATOM 1624 C C . GLN A 1 204 ? 9.605 -3.186 15.159 1.00 90.12 204 GLN A C 1
ATOM 1626 O O . GLN A 1 204 ? 10.208 -2.157 14.872 1.00 90.12 204 GLN A O 1
ATOM 1631 N N . GLU A 1 205 ? 9.318 -4.124 14.252 1.00 92.38 205 GLU A N 1
ATOM 1632 C CA . GLU A 1 205 ? 9.654 -4.053 12.823 1.00 92.38 205 GLU A CA 1
ATOM 1633 C C . GLU A 1 205 ? 8.396 -4.097 11.937 1.00 92.38 205 GLU A C 1
ATOM 1635 O O . GLU A 1 205 ? 7.304 -4.454 12.396 1.00 92.38 205 GLU A O 1
ATOM 1640 N N . LEU A 1 206 ? 8.563 -3.732 10.662 1.00 93.94 206 LEU A N 1
ATOM 1641 C CA . LEU A 1 206 ? 7.563 -3.919 9.609 1.00 93.94 206 LEU A CA 1
ATOM 1642 C C . LEU A 1 206 ? 8.037 -5.008 8.639 1.00 93.94 206 LEU A C 1
ATOM 1644 O O . LEU A 1 206 ? 9.158 -4.933 8.135 1.00 93.94 206 LEU A O 1
ATOM 1648 N N . THR A 1 207 ? 7.181 -5.989 8.358 1.00 93.88 207 THR A N 1
ATOM 1649 C CA . THR A 1 207 ? 7.454 -7.099 7.430 1.00 93.88 207 THR A CA 1
ATOM 1650 C C . THR A 1 207 ? 6.356 -7.229 6.377 1.00 93.88 207 THR A C 1
ATOM 1652 O O . THR A 1 207 ? 5.251 -6.709 6.541 1.00 93.88 207 THR A O 1
ATOM 1655 N N . PHE A 1 208 ? 6.669 -7.916 5.277 1.00 93.50 208 PHE A N 1
ATOM 1656 C CA . PHE A 1 208 ? 5.793 -8.050 4.116 1.00 93.50 208 PHE A CA 1
ATOM 1657 C C . PHE A 1 208 ? 5.332 -9.497 3.960 1.00 93.50 208 PHE A C 1
ATOM 1659 O O . PHE A 1 208 ? 6.138 -10.427 4.015 1.00 93.50 208 PHE A O 1
ATOM 1666 N N . GLY A 1 209 ? 4.031 -9.678 3.751 1.00 89.62 209 GLY A N 1
ATOM 1667 C CA . GLY A 1 209 ? 3.461 -10.925 3.261 1.00 89.62 209 GLY A CA 1
ATOM 1668 C C . GLY A 1 209 ? 3.794 -11.145 1.781 1.00 89.62 209 GLY A C 1
ATOM 1669 O O . GLY A 1 209 ? 4.283 -10.253 1.086 1.00 89.62 209 GLY A O 1
ATOM 1670 N N . ALA A 1 210 ? 3.505 -12.343 1.271 1.00 88.12 210 ALA A N 1
ATOM 1671 C CA . ALA A 1 210 ? 3.779 -12.684 -0.124 1.00 88.12 210 ALA A CA 1
ATOM 1672 C C . ALA A 1 210 ? 3.043 -11.741 -1.098 1.00 88.12 210 ALA A C 1
ATOM 1674 O O . ALA A 1 210 ? 1.810 -11.675 -1.092 1.00 88.12 210 ALA A O 1
ATOM 1675 N N . THR A 1 211 ? 3.800 -11.047 -1.955 1.00 90.50 211 THR A N 1
ATOM 1676 C CA . THR A 1 211 ? 3.228 -10.174 -2.991 1.00 90.50 211 THR A CA 1
ATOM 1677 C C . THR A 1 211 ? 2.505 -11.011 -4.051 1.00 90.50 211 THR A C 1
ATOM 1679 O O . THR A 1 211 ? 3.001 -12.050 -4.486 1.00 90.50 211 THR A O 1
ATOM 1682 N N . ARG A 1 212 ? 1.329 -10.551 -4.479 1.00 86.94 212 ARG A N 1
ATOM 1683 C CA . ARG A 1 212 ? 0.512 -11.125 -5.559 1.00 86.94 212 ARG A CA 1
ATOM 1684 C C . ARG A 1 212 ? 0.370 -10.100 -6.674 1.00 86.94 212 ARG A C 1
ATOM 1686 O O . ARG A 1 212 ? 0.258 -8.916 -6.383 1.00 86.94 212 ARG A O 1
ATOM 1693 N N . GLN A 1 213 ? 0.334 -10.549 -7.922 1.00 85.94 213 GLN A N 1
ATOM 1694 C CA . GLN A 1 213 ? 0.306 -9.685 -9.105 1.00 85.94 213 GLN A CA 1
ATOM 1695 C C . GLN A 1 213 ? -0.890 -10.016 -9.999 1.00 85.94 213 GLN A C 1
ATOM 1697 O O . GLN A 1 213 ? -1.253 -11.185 -10.144 1.00 85.94 213 GLN A O 1
ATOM 1702 N N . ARG A 1 214 ? -1.480 -8.994 -10.626 1.00 82.56 214 ARG A N 1
ATOM 1703 C CA . ARG A 1 214 ? -2.524 -9.137 -11.656 1.00 82.56 214 ARG A CA 1
ATOM 1704 C C . ARG A 1 214 ? -2.491 -8.003 -12.675 1.00 82.56 214 ARG A C 1
ATOM 1706 O O . ARG A 1 214 ? -1.941 -6.939 -12.403 1.00 82.56 214 ARG A O 1
ATOM 1713 N N . LYS A 1 215 ? -3.148 -8.202 -13.819 1.00 84.50 215 LYS A N 1
ATOM 1714 C CA . LYS A 1 215 ? -3.497 -7.116 -14.743 1.00 84.50 215 LYS A CA 1
ATOM 1715 C C . LYS A 1 215 ? -4.723 -6.378 -14.187 1.00 84.50 215 LYS A C 1
ATOM 1717 O O . LYS A 1 215 ? -5.695 -7.015 -13.791 1.00 84.50 215 LYS A O 1
ATOM 1722 N N . ALA A 1 216 ? -4.681 -5.050 -14.096 1.00 72.19 216 ALA A N 1
ATOM 1723 C CA . ALA A 1 216 ? -5.672 -4.270 -13.339 1.00 72.19 216 ALA A CA 1
ATOM 1724 C C . ALA A 1 216 ? -7.090 -4.323 -13.944 1.00 72.19 216 ALA A C 1
ATOM 1726 O O . ALA A 1 216 ? -8.078 -4.217 -13.219 1.00 72.19 216 ALA A O 1
ATOM 1727 N N . ASN A 1 217 ? -7.167 -4.527 -15.263 1.00 67.06 217 ASN A N 1
ATOM 1728 C CA . ASN A 1 217 ? -8.404 -4.600 -16.046 1.00 67.06 217 ASN A CA 1
ATOM 1729 C C . ASN A 1 217 ? -8.843 -6.047 -16.367 1.00 67.06 217 ASN A C 1
ATOM 1731 O O . ASN A 1 217 ? -9.751 -6.255 -17.170 1.00 67.06 217 ASN A O 1
ATOM 1735 N N . GLU A 1 218 ? -8.208 -7.056 -15.763 1.00 63.84 218 GLU A N 1
ATOM 1736 C CA . GLU A 1 218 ? -8.632 -8.455 -15.869 1.00 63.84 218 GLU A CA 1
ATOM 1737 C C . GLU A 1 218 ? -9.758 -8.736 -14.854 1.00 63.84 218 GLU A C 1
ATOM 1739 O O . GLU A 1 218 ? -9.584 -8.456 -13.662 1.00 63.84 218 GLU A O 1
ATOM 1744 N N . PRO A 1 219 ? -10.931 -9.244 -15.284 1.00 55.12 219 PRO A N 1
ATOM 1745 C CA . PRO A 1 219 ? -12.054 -9.450 -14.378 1.00 55.12 219 PRO A CA 1
ATOM 1746 C C . PRO A 1 219 ? -11.732 -10.553 -13.351 1.00 55.12 219 PRO A C 1
ATOM 1748 O O . PRO A 1 219 ? -11.266 -11.626 -13.744 1.00 55.12 219 PRO A O 1
ATOM 1751 N N . PRO A 1 220 ? -12.005 -10.338 -12.047 1.00 53.09 220 PRO A N 1
ATOM 1752 C CA . PRO A 1 220 ? -11.778 -11.346 -11.010 1.00 53.09 220 PRO A CA 1
ATOM 1753 C C . PRO A 1 220 ? -12.544 -12.635 -11.315 1.00 53.09 220 PRO A C 1
ATOM 1755 O O . PRO A 1 220 ? -13.681 -12.598 -11.793 1.00 53.09 220 PRO A O 1
ATOM 1758 N N . ASN A 1 221 ? -11.959 -13.797 -11.005 1.00 58.34 221 ASN A N 1
ATOM 1759 C CA . ASN A 1 221 ? -12.639 -15.055 -11.307 1.00 58.34 221 ASN A CA 1
ATOM 1760 C C . ASN A 1 221 ? -13.875 -15.244 -10.404 1.00 58.34 221 ASN A C 1
ATOM 1762 O O . ASN A 1 221 ? -13.923 -14.753 -9.275 1.00 58.34 221 ASN A O 1
ATOM 1766 N N . ALA A 1 222 ? -14.870 -16.009 -10.859 1.00 53.53 222 ALA A N 1
ATOM 1767 C CA . ALA A 1 222 ? -16.164 -16.133 -10.174 1.00 53.53 222 ALA A CA 1
ATOM 1768 C C . ALA A 1 222 ? -16.097 -16.651 -8.712 1.00 53.53 222 ALA A C 1
ATOM 1770 O O . ALA A 1 222 ? -17.054 -16.481 -7.956 1.00 53.53 222 ALA A O 1
ATOM 1771 N N . LYS A 1 223 ? -14.984 -17.269 -8.274 1.00 57.38 223 LYS A N 1
ATOM 1772 C CA . LYS A 1 223 ? -14.752 -17.645 -6.861 1.00 57.38 223 LYS A CA 1
ATOM 1773 C C . LYS A 1 223 ? -14.160 -16.510 -6.014 1.00 57.38 223 LYS A C 1
ATOM 1775 O O . LYS A 1 223 ? -14.293 -16.539 -4.792 1.00 57.38 223 LYS A O 1
ATOM 1780 N N . GLU A 1 224 ? -13.506 -15.536 -6.636 1.00 56.84 224 GLU A N 1
ATOM 1781 C CA . GLU A 1 224 ? -12.958 -14.333 -5.995 1.00 56.84 224 GLU A CA 1
ATOM 1782 C C . GLU A 1 224 ? -14.033 -13.252 -5.856 1.00 56.84 224 GLU A C 1
ATOM 1784 O O . GLU A 1 224 ? -14.162 -12.653 -4.791 1.00 56.84 224 GLU A O 1
ATOM 1789 N N . GLU A 1 225 ? -14.913 -13.103 -6.851 1.00 56.53 225 GLU A N 1
ATOM 1790 C CA . GLU A 1 225 ? -16.028 -12.147 -6.811 1.00 56.53 225 GLU A CA 1
ATOM 1791 C C . GLU A 1 225 ? -16.877 -12.219 -5.531 1.00 56.53 225 GLU A C 1
ATOM 1793 O O . GLU A 1 225 ? -17.222 -11.184 -4.950 1.00 56.53 225 GLU A O 1
ATOM 1798 N N . PHE A 1 226 ? -17.179 -13.437 -5.070 1.00 57.06 226 PHE A N 1
ATOM 1799 C CA . PHE A 1 226 ? -17.919 -13.691 -3.830 1.00 57.06 226 PHE A CA 1
ATOM 1800 C C . PHE A 1 226 ? -17.088 -13.478 -2.556 1.00 57.06 226 PHE A C 1
ATOM 1802 O O . PHE A 1 226 ? -17.659 -13.224 -1.496 1.00 57.06 226 PHE A O 1
ATOM 1809 N N . ARG A 1 227 ? -15.753 -13.558 -2.627 1.00 68.75 227 ARG A N 1
ATOM 1810 C CA . ARG A 1 227 ? -14.867 -13.277 -1.484 1.00 68.75 227 ARG A CA 1
ATOM 1811 C C . ARG A 1 227 ? -14.741 -11.782 -1.203 1.00 68.75 227 ARG A C 1
ATOM 1813 O O . ARG A 1 227 ? -14.512 -11.415 -0.057 1.00 68.75 227 ARG A O 1
ATOM 1820 N N . HIS A 1 228 ? -14.913 -10.937 -2.217 1.00 80.62 228 HIS A N 1
ATOM 1821 C CA . HIS A 1 228 ? -14.650 -9.496 -2.135 1.00 80.62 228 HIS A CA 1
ATOM 1822 C C . HIS A 1 228 ? -15.766 -8.688 -1.444 1.00 80.62 228 HIS A C 1
ATOM 1824 O O . HIS A 1 228 ? -15.501 -7.621 -0.900 1.00 80.62 228 HIS A O 1
ATOM 1830 N N . GLU A 1 229 ? -16.999 -9.203 -1.376 1.00 85.19 229 GLU A N 1
ATOM 1831 C CA . GLU A 1 229 ? -18.107 -8.514 -0.690 1.00 85.19 229 GLU A CA 1
ATOM 1832 C C . GLU A 1 229 ? -17.934 -8.431 0.831 1.00 85.19 229 GLU A C 1
ATOM 1834 O O . GLU A 1 229 ? -18.273 -7.410 1.430 1.00 85.19 229 GLU A O 1
ATOM 1839 N N . LYS A 1 230 ? -17.411 -9.489 1.467 1.00 85.38 230 LYS A N 1
ATOM 1840 C CA . LYS A 1 230 ? -17.260 -9.528 2.927 1.00 85.38 230 LYS A CA 1
ATOM 1841 C C . LYS A 1 230 ? -16.295 -8.458 3.464 1.00 85.38 230 LYS A C 1
ATOM 1843 O O . LYS A 1 230 ? -16.741 -7.692 4.310 1.00 85.38 230 LYS A O 1
ATOM 1848 N N . PRO A 1 231 ? -15.025 -8.347 3.022 1.00 85.94 231 PRO A N 1
ATOM 1849 C CA . PRO A 1 231 ? -14.110 -7.349 3.577 1.00 85.94 231 PRO A CA 1
ATOM 1850 C C . PRO A 1 231 ? -14.579 -5.911 3.307 1.00 85.94 231 PRO A C 1
ATOM 1852 O O . PRO A 1 231 ? -14.318 -5.032 4.125 1.00 85.94 231 PRO A O 1
ATOM 1855 N N . VAL A 1 232 ? -15.327 -5.679 2.218 1.00 87.06 232 VAL A N 1
ATOM 1856 C CA . VAL A 1 232 ? -15.996 -4.399 1.936 1.00 87.06 232 VAL A CA 1
ATOM 1857 C C . VAL A 1 232 ? -17.103 -4.105 2.955 1.00 87.06 232 VAL A C 1
ATOM 1859 O O . VAL A 1 232 ? -17.097 -3.021 3.533 1.00 87.06 232 VAL A O 1
ATOM 1862 N N . LEU A 1 233 ? -18.007 -5.050 3.243 1.00 86.06 233 LEU A N 1
ATOM 1863 C CA . LEU A 1 233 ? -18.997 -4.884 4.321 1.00 86.06 233 LEU A CA 1
ATOM 1864 C C . LEU A 1 233 ? -18.325 -4.685 5.683 1.00 86.06 233 LEU A C 1
ATOM 1866 O O . LEU A 1 233 ? -18.613 -3.705 6.362 1.00 86.06 233 LEU A O 1
ATOM 1870 N N . ASP A 1 234 ? -17.378 -5.555 6.042 1.00 84.31 234 ASP A N 1
ATOM 1871 C CA . ASP A 1 234 ? -16.652 -5.488 7.311 1.00 84.31 234 ASP A CA 1
ATOM 1872 C C . ASP A 1 234 ? -15.891 -4.152 7.455 1.00 84.31 234 ASP A C 1
ATOM 1874 O O . ASP A 1 234 ? -15.701 -3.666 8.567 1.00 84.31 234 ASP A O 1
ATOM 1878 N N . PHE A 1 235 ? -15.419 -3.536 6.362 1.00 86.56 235 PHE A N 1
ATOM 1879 C CA . PHE A 1 235 ? -14.860 -2.178 6.370 1.00 86.56 235 PHE A CA 1
ATOM 1880 C C . PHE A 1 235 ? -15.930 -1.113 6.627 1.00 86.56 235 PHE A C 1
ATOM 1882 O O . PHE A 1 235 ? -15.737 -0.281 7.515 1.00 86.56 235 PHE A O 1
ATOM 1889 N N . LEU A 1 236 ? -17.038 -1.139 5.885 1.00 86.19 236 LEU A N 1
ATOM 1890 C CA . LEU A 1 236 ? -18.099 -0.138 5.998 1.00 86.19 236 LEU A CA 1
ATOM 1891 C C . LEU A 1 236 ? -18.760 -0.164 7.385 1.00 86.19 236 LEU A C 1
ATOM 1893 O O . LEU A 1 236 ? -18.945 0.892 7.984 1.00 86.19 236 LEU A O 1
ATOM 1897 N N . ASP A 1 237 ? -19.046 -1.351 7.934 1.00 83.44 237 ASP A N 1
ATOM 1898 C CA . ASP A 1 237 ? -19.632 -1.508 9.275 1.00 83.44 237 ASP A CA 1
ATOM 1899 C C . ASP A 1 237 ? -18.687 -0.985 10.373 1.00 83.44 237 ASP A C 1
ATOM 1901 O O . ASP A 1 237 ? -19.137 -0.323 11.309 1.00 83.44 237 ASP A O 1
ATOM 1905 N N . ARG A 1 238 ? -17.365 -1.186 10.236 1.00 80.31 238 ARG A N 1
ATOM 1906 C CA . ARG A 1 238 ? -16.354 -0.639 11.169 1.00 80.31 238 ARG A CA 1
ATOM 1907 C C . ARG A 1 238 ? -16.219 0.886 11.130 1.00 80.31 238 ARG A C 1
ATOM 1909 O O . ARG A 1 238 ? -15.735 1.456 12.104 1.00 80.31 238 ARG A O 1
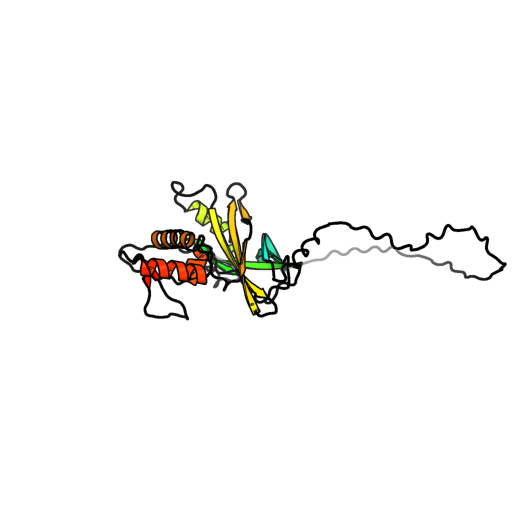ATOM 1916 N N . HIS A 1 239 ? -16.619 1.536 10.038 1.00 79.38 239 HIS A N 1
ATOM 1917 C CA . HIS A 1 239 ? -16.553 2.995 9.873 1.00 79.38 239 HIS A CA 1
ATOM 1918 C C . HIS A 1 239 ? -17.944 3.659 9.877 1.00 79.38 239 HIS A C 1
ATOM 1920 O O . HIS A 1 239 ? -18.071 4.847 9.574 1.00 79.38 239 HIS A O 1
ATOM 1926 N N . ARG A 1 240 ? -18.996 2.915 10.248 1.00 78.31 240 ARG A N 1
ATOM 1927 C CA . ARG A 1 240 ? -20.355 3.437 10.417 1.00 78.31 240 ARG A CA 1
ATOM 1928 C C . ARG A 1 240 ? -20.410 4.410 11.595 1.00 78.31 240 ARG A C 1
ATOM 1930 O O . ARG A 1 240 ? -20.054 4.058 12.717 1.00 78.31 240 ARG A O 1
ATOM 1937 N N . ILE A 1 241 ? -20.953 5.602 11.360 1.00 73.69 241 ILE A N 1
ATOM 1938 C CA . ILE A 1 241 ? -21.352 6.531 12.424 1.00 73.69 241 ILE A CA 1
ATOM 1939 C C . ILE A 1 241 ? -22.872 6.376 12.632 1.00 73.69 241 ILE A C 1
ATOM 1941 O O . ILE A 1 241 ? -23.616 6.431 11.649 1.00 73.69 241 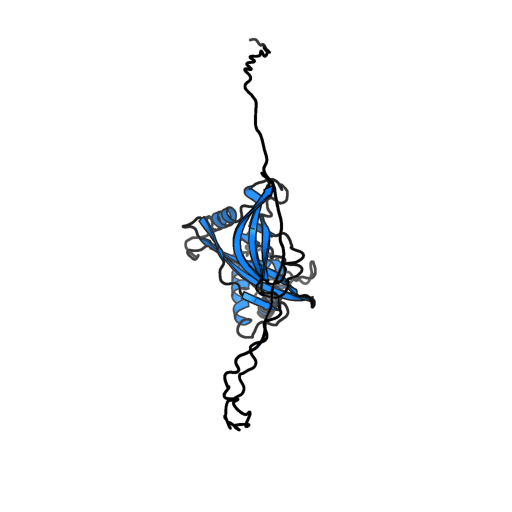ILE A O 1
ATOM 1945 N N . PRO A 1 242 ? -23.369 6.153 13.865 1.00 72.88 242 PRO A N 1
ATOM 1946 C CA . PRO A 1 242 ? -24.804 6.035 14.122 1.00 72.88 242 PRO A CA 1
ATOM 1947 C C . PRO A 1 242 ? -25.587 7.257 13.626 1.00 72.88 242 PRO A C 1
ATOM 1949 O O . PRO A 1 242 ? -25.183 8.393 13.865 1.00 72.88 242 PRO A O 1
ATOM 1952 N N . ASN A 1 243 ? -26.719 7.013 12.961 1.00 71.69 243 ASN A N 1
ATOM 1953 C CA . ASN A 1 243 ? -27.623 8.027 12.405 1.00 71.69 243 ASN A CA 1
ATOM 1954 C C . ASN A 1 243 ? -26.981 8.982 11.367 1.00 71.69 243 ASN A C 1
ATOM 1956 O O . ASN A 1 243 ? -27.545 10.039 11.084 1.00 71.69 243 ASN A O 1
ATOM 1960 N N . GLN A 1 244 ? -25.818 8.643 10.792 1.00 74.25 244 GLN A N 1
ATOM 1961 C CA . GLN A 1 244 ? -25.122 9.476 9.807 1.00 74.25 244 GLN A CA 1
ATOM 1962 C C . GLN A 1 244 ? -24.656 8.657 8.594 1.00 74.25 244 GLN A C 1
ATOM 1964 O O . GLN A 1 244 ? -23.907 7.689 8.719 1.00 74.25 244 GLN A O 1
ATOM 1969 N N . ALA A 1 245 ? -25.038 9.099 7.393 1.00 74.69 245 ALA A N 1
ATOM 1970 C CA . ALA A 1 245 ? -24.493 8.570 6.148 1.00 74.69 245 ALA A CA 1
ATOM 1971 C C . ALA A 1 245 ? -23.033 9.030 5.971 1.00 74.69 245 ALA A C 1
ATOM 1973 O O . ALA A 1 245 ? -22.765 10.209 5.736 1.00 74.69 245 ALA A O 1
ATOM 1974 N N . VAL A 1 246 ? -22.090 8.093 6.089 1.00 76.25 246 VAL A N 1
ATOM 1975 C CA . VAL A 1 246 ? -20.666 8.313 5.796 1.00 76.25 246 VAL A CA 1
ATOM 1976 C C . VAL A 1 246 ? -20.396 7.835 4.375 1.00 76.25 246 VAL A C 1
ATOM 1978 O O . VAL A 1 246 ? -20.547 6.650 4.092 1.00 76.25 246 VAL A O 1
ATOM 1981 N N . ILE A 1 247 ? -20.039 8.757 3.480 1.00 79.88 247 ILE A N 1
ATOM 1982 C CA . ILE A 1 247 ? -19.769 8.457 2.069 1.00 79.88 247 ILE A CA 1
ATOM 1983 C C . ILE A 1 247 ? -18.312 8.009 1.922 1.00 79.88 247 ILE A C 1
ATOM 1985 O O . ILE A 1 247 ? -17.401 8.762 2.261 1.00 79.88 247 ILE A O 1
ATOM 1989 N N . PHE A 1 248 ? -18.102 6.822 1.357 1.00 81.38 248 PHE A N 1
ATOM 1990 C CA . PHE A 1 248 ? -16.784 6.287 1.016 1.00 81.38 248 PHE A CA 1
ATOM 1991 C C . PHE A 1 248 ? -16.620 6.203 -0.505 1.00 81.38 248 PHE A C 1
ATOM 1993 O O . PHE A 1 248 ? -17.523 5.726 -1.194 1.00 81.38 248 PHE A O 1
ATOM 2000 N N . LEU A 1 249 ? -15.476 6.652 -1.022 1.00 83.12 249 LEU A N 1
ATOM 2001 C CA . LEU A 1 249 ? -15.089 6.495 -2.429 1.00 83.12 249 LEU A CA 1
ATOM 2002 C C . LEU A 1 249 ? -14.570 5.073 -2.687 1.00 83.12 249 LEU A C 1
ATOM 2004 O O . LEU A 1 249 ? -14.075 4.419 -1.765 1.00 83.12 249 LEU A O 1
ATOM 2008 N N . VAL A 1 250 ? -14.639 4.585 -3.929 1.00 79.81 250 VAL A N 1
ATOM 2009 C CA . VAL A 1 250 ? -14.136 3.247 -4.278 1.00 79.81 250 VAL A CA 1
ATOM 2010 C C . VAL A 1 250 ? -12.636 3.163 -4.024 1.00 79.81 250 VAL A C 1
ATOM 2012 O O . VAL A 1 250 ? -12.176 2.148 -3.500 1.00 79.81 250 VAL A O 1
ATOM 2015 N N . ASP A 1 251 ? -11.866 4.208 -4.342 1.00 76.25 251 ASP A N 1
ATOM 2016 C CA . ASP A 1 251 ? -10.412 4.157 -4.152 1.00 76.25 251 ASP A CA 1
ATOM 2017 C C . ASP A 1 251 ? -10.016 4.106 -2.661 1.00 76.25 251 ASP A C 1
ATOM 2019 O O . ASP A 1 251 ? -9.171 3.285 -2.290 1.00 76.25 251 ASP A O 1
ATOM 2023 N N . ASP A 1 252 ? -10.706 4.863 -1.793 1.00 78.19 252 ASP A N 1
ATOM 2024 C CA . ASP A 1 252 ? -10.537 4.801 -0.330 1.00 78.19 252 ASP A CA 1
ATOM 2025 C C . ASP A 1 252 ? -10.936 3.423 0.231 1.00 78.19 252 ASP A C 1
ATOM 2027 O O . ASP A 1 252 ? -10.170 2.829 0.991 1.00 78.19 252 ASP A O 1
ATOM 2031 N N . VAL A 1 253 ? -12.088 2.858 -0.168 1.00 81.94 253 VAL A N 1
ATOM 2032 C CA . VAL A 1 253 ? -12.480 1.500 0.266 1.00 81.94 253 VAL A CA 1
ATOM 2033 C C . VAL A 1 253 ? -11.436 0.484 -0.197 1.00 81.94 253 VAL A C 1
ATOM 2035 O O . VAL A 1 253 ? -10.949 -0.293 0.620 1.00 81.94 253 VAL A O 1
ATOM 2038 N N . SER A 1 254 ? -11.059 0.508 -1.481 1.00 81.38 254 SER A N 1
ATOM 2039 C CA . SER A 1 254 ? -10.172 -0.484 -2.112 1.00 81.38 254 SER A CA 1
ATOM 2040 C C . SER A 1 254 ? -8.801 -0.545 -1.440 1.00 81.38 254 SER A C 1
ATOM 2042 O O . SER A 1 254 ? -8.307 -1.626 -1.117 1.00 81.38 254 SER A O 1
ATOM 2044 N N . THR A 1 255 ? -8.264 0.637 -1.123 1.00 77.19 255 THR A N 1
ATOM 2045 C CA . THR A 1 255 ? -7.083 0.866 -0.292 1.00 77.19 255 THR A CA 1
ATOM 2046 C C . THR A 1 255 ? -7.194 0.152 1.053 1.00 77.19 255 THR A C 1
ATOM 2048 O O . THR A 1 255 ? -6.284 -0.568 1.448 1.00 77.19 255 THR A O 1
ATOM 2051 N N . CYS A 1 256 ? -8.317 0.310 1.754 1.00 79.44 256 CYS A N 1
ATOM 2052 C CA . CYS A 1 256 ? -8.490 -0.213 3.107 1.00 79.44 256 CYS A CA 1
ATOM 2053 C C . CYS A 1 256 ? -8.797 -1.717 3.172 1.00 79.44 256 CYS A C 1
ATOM 2055 O O . CYS A 1 256 ? -8.600 -2.329 4.223 1.00 79.44 256 CYS A O 1
ATOM 2057 N N . VAL A 1 257 ? -9.302 -2.311 2.084 1.00 83.50 257 VAL A N 1
ATOM 2058 C CA . VAL A 1 257 ? -9.645 -3.746 2.013 1.00 83.50 257 VAL A CA 1
ATOM 2059 C C . VAL A 1 257 ? -8.650 -4.592 1.216 1.00 83.50 257 VAL A C 1
ATOM 2061 O O . VAL A 1 257 ? -8.779 -5.814 1.209 1.00 83.50 257 VAL A O 1
ATOM 2064 N N . GLY A 1 258 ? -7.660 -3.975 0.564 1.00 76.50 258 GLY A N 1
ATOM 2065 C CA . GLY A 1 258 ? -6.620 -4.679 -0.194 1.00 76.50 258 GLY A CA 1
ATOM 2066 C C . GLY A 1 258 ? -7.084 -5.228 -1.541 1.00 76.50 258 GLY A C 1
ATOM 2067 O O . GLY A 1 258 ? -6.565 -6.240 -2.009 1.00 76.50 258 GLY A O 1
ATOM 2068 N N . LEU A 1 259 ? -8.068 -4.576 -2.158 1.00 81.56 259 LEU A N 1
ATOM 2069 C CA . LEU A 1 259 ? -8.644 -4.960 -3.446 1.00 81.56 259 LEU A CA 1
ATOM 2070 C C . LEU A 1 259 ? -8.324 -3.912 -4.522 1.00 81.56 259 LEU A C 1
ATOM 2072 O O . LEU A 1 259 ? -7.980 -2.773 -4.210 1.00 81.56 259 LEU A O 1
ATOM 2076 N N . SER A 1 260 ? -8.48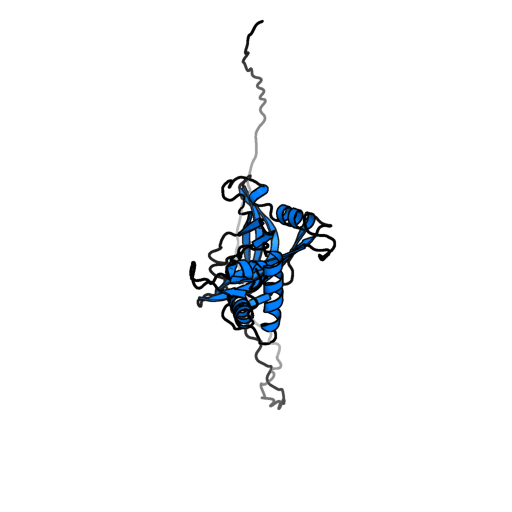4 -4.267 -5.801 1.00 79.12 260 SER A N 1
ATOM 2077 C CA . SER A 1 260 ? -8.402 -3.275 -6.881 1.00 79.12 260 SER A CA 1
ATOM 2078 C C . SER A 1 260 ? -9.570 -2.293 -6.812 1.00 79.12 260 SER A C 1
ATOM 2080 O O . SER A 1 260 ? -10.604 -2.556 -6.183 1.00 79.12 260 SER A O 1
ATOM 2082 N N . GLY A 1 261 ? -9.446 -1.172 -7.526 1.00 77.81 261 GLY A N 1
ATOM 2083 C CA . GLY A 1 261 ? -10.594 -0.291 -7.767 1.00 77.81 261 GLY A CA 1
ATOM 2084 C C . GLY A 1 261 ? -11.744 -1.035 -8.462 1.00 77.81 261 GLY A C 1
ATOM 2085 O O . GLY A 1 261 ? -12.893 -0.918 -8.043 1.00 77.81 261 GLY A O 1
ATOM 2086 N N . ALA A 1 262 ? -11.432 -1.880 -9.452 1.00 75.38 262 ALA A N 1
ATOM 2087 C CA . ALA A 1 262 ? -12.416 -2.669 -10.194 1.00 75.38 262 ALA A CA 1
ATOM 2088 C C . ALA A 1 262 ? -13.144 -3.705 -9.315 1.00 75.38 262 ALA A C 1
ATOM 2090 O O . ALA A 1 262 ? -14.373 -3.747 -9.310 1.00 75.38 262 ALA A O 1
ATOM 2091 N N . ASP A 1 263 ? -12.414 -4.487 -8.512 1.00 81.12 263 ASP A N 1
ATOM 2092 C CA . ASP A 1 263 ? -12.973 -5.470 -7.572 1.00 81.12 263 ASP A CA 1
ATOM 2093 C C . ASP A 1 263 ? -13.877 -4.802 -6.540 1.00 81.12 263 ASP A C 1
ATOM 2095 O O . ASP A 1 263 ? -14.938 -5.325 -6.198 1.00 81.12 263 ASP A O 1
ATOM 2099 N N . THR A 1 264 ? -13.444 -3.645 -6.041 1.00 84.25 264 THR A N 1
ATOM 2100 C CA . THR A 1 264 ? -14.154 -2.891 -5.011 1.00 84.25 264 THR A CA 1
ATOM 2101 C C . THR A 1 264 ? -15.419 -2.264 -5.581 1.00 84.25 264 THR A C 1
ATOM 2103 O O . THR A 1 264 ? -16.483 -2.400 -4.982 1.00 84.25 264 THR A O 1
ATOM 2106 N N . ALA A 1 265 ? -15.354 -1.674 -6.779 1.00 81.50 265 ALA A N 1
ATOM 2107 C CA . ALA A 1 265 ? -16.532 -1.215 -7.507 1.00 81.50 265 ALA A CA 1
ATOM 2108 C C . ALA A 1 265 ? -17.493 -2.374 -7.815 1.00 81.50 265 ALA A C 1
ATOM 2110 O O . ALA A 1 265 ? -18.703 -2.220 -7.658 1.00 81.50 265 ALA A O 1
ATOM 2111 N N . ALA A 1 266 ? -16.991 -3.545 -8.216 1.00 83.31 266 ALA A N 1
ATOM 2112 C CA . ALA A 1 266 ? -17.812 -4.722 -8.490 1.00 83.31 266 ALA A CA 1
ATOM 2113 C C . ALA A 1 266 ? -18.497 -5.249 -7.216 1.00 83.31 266 ALA A C 1
ATOM 2115 O O . ALA A 1 266 ? -19.704 -5.495 -7.219 1.00 83.31 266 ALA A O 1
ATOM 2116 N N . ALA A 1 267 ? -17.764 -5.348 -6.102 1.00 86.88 267 ALA A N 1
ATOM 2117 C CA . ALA A 1 267 ? -18.303 -5.724 -4.799 1.00 86.88 267 ALA A CA 1
ATOM 2118 C C . ALA A 1 267 ? -19.351 -4.714 -4.302 1.00 86.88 267 ALA A C 1
ATOM 2120 O O . ALA A 1 267 ? -20.457 -5.114 -3.947 1.00 86.88 267 ALA A O 1
ATOM 2121 N N . LEU A 1 268 ? -19.063 -3.409 -4.348 1.00 86.62 268 LEU A N 1
ATOM 2122 C CA . LEU A 1 268 ? -19.996 -2.351 -3.947 1.00 86.62 268 LEU A CA 1
ATOM 2123 C C . LEU A 1 268 ? -21.255 -2.320 -4.829 1.00 86.62 268 LEU A C 1
ATOM 2125 O O . LEU A 1 268 ? -22.358 -2.182 -4.303 1.00 86.62 268 LEU A O 1
ATOM 2129 N N . ASN A 1 269 ? -21.141 -2.551 -6.142 1.00 84.25 269 ASN A N 1
ATOM 2130 C CA . ASN A 1 269 ? -22.306 -2.694 -7.023 1.00 84.25 269 ASN A CA 1
ATOM 2131 C C . ASN A 1 269 ? -23.130 -3.960 -6.720 1.00 84.25 269 ASN A C 1
ATOM 2133 O O . ASN A 1 269 ? -24.361 -3.899 -6.742 1.00 84.25 269 ASN A O 1
ATOM 2137 N N . ARG A 1 270 ? -22.498 -5.093 -6.375 1.00 86.88 270 ARG A N 1
ATOM 2138 C CA . ARG A 1 270 ? -23.223 -6.291 -5.910 1.00 86.88 270 ARG A CA 1
ATOM 2139 C C . ARG A 1 270 ? -23.926 -6.052 -4.572 1.00 86.88 270 ARG A C 1
ATOM 2141 O O . ARG A 1 270 ? -25.076 -6.457 -4.413 1.00 86.88 270 ARG A O 1
ATOM 2148 N N . LEU A 1 271 ? -23.283 -5.357 -3.635 1.00 88.12 271 LEU A N 1
ATOM 2149 C CA . LEU A 1 271 ? -23.878 -4.963 -2.354 1.00 88.12 271 LEU A CA 1
ATOM 2150 C C . LEU A 1 271 ? -25.037 -3.970 -2.537 1.00 88.12 271 LEU A C 1
ATOM 2152 O O . LEU A 1 271 ? -26.042 -4.080 -1.836 1.00 88.12 271 LEU A O 1
ATOM 2156 N N . PHE A 1 272 ? -24.942 -3.060 -3.510 1.00 85.38 272 PHE A N 1
ATOM 2157 C CA . PHE A 1 272 ? -26.018 -2.146 -3.902 1.00 85.38 272 PHE A CA 1
ATOM 2158 C C . PHE A 1 272 ? -27.215 -2.906 -4.492 1.00 85.38 272 PHE A C 1
ATOM 2160 O O . PHE A 1 272 ? -28.345 -2.724 -4.040 1.00 85.38 272 PHE A O 1
ATOM 2167 N N . ALA A 1 273 ? -26.979 -3.848 -5.412 1.00 85.56 273 ALA A N 1
ATOM 2168 C CA . ALA A 1 273 ? -28.025 -4.730 -5.940 1.00 85.56 273 ALA A CA 1
ATOM 2169 C C . ALA A 1 273 ? -28.684 -5.592 -4.840 1.00 85.56 273 ALA A C 1
ATOM 2171 O O . ALA A 1 273 ? -29.890 -5.837 -4.872 1.00 85.56 273 ALA A O 1
ATOM 2172 N N . LYS A 1 274 ? -27.910 -5.993 -3.822 1.00 88.94 274 LYS A N 1
ATOM 2173 C CA . LYS A 1 274 ? -28.372 -6.680 -2.601 1.00 88.94 274 LYS A CA 1
ATOM 2174 C C . LYS A 1 274 ? -29.003 -5.745 -1.554 1.00 88.94 274 LYS A C 1
ATOM 2176 O O . LYS A 1 274 ? -29.368 -6.221 -0.482 1.00 88.94 274 LYS A O 1
ATOM 2181 N N . LYS A 1 275 ? -29.136 -4.442 -1.839 1.00 87.69 275 LYS A N 1
ATOM 2182 C CA . LYS A 1 275 ? -29.661 -3.395 -0.937 1.00 87.69 275 LYS A CA 1
ATOM 2183 C C . LYS A 1 275 ? -28.944 -3.308 0.421 1.00 87.69 275 LYS A C 1
ATOM 2185 O O . LYS A 1 275 ? -29.556 -2.951 1.419 1.00 87.69 275 LYS A O 1
ATOM 2190 N N . ARG A 1 276 ? -27.650 -3.647 0.473 1.00 85.75 276 ARG A N 1
ATOM 2191 C CA . ARG A 1 276 ? -26.799 -3.533 1.676 1.00 85.75 276 ARG A CA 1
ATOM 2192 C C . ARG A 1 276 ? -26.044 -2.205 1.755 1.00 85.75 276 ARG A C 1
ATOM 2194 O O . ARG A 1 276 ? -25.653 -1.795 2.844 1.00 85.75 276 ARG A O 1
ATOM 2201 N N . VAL A 1 277 ? -25.873 -1.530 0.620 1.00 86.75 277 VAL A N 1
ATOM 2202 C CA . VAL A 1 277 ? -25.347 -0.161 0.516 1.00 86.75 277 VAL A CA 1
ATOM 2203 C C . VAL A 1 277 ? -26.231 0.659 -0.422 1.00 86.75 277 VAL A C 1
ATOM 2205 O O . VAL A 1 277 ? -26.840 0.100 -1.336 1.00 86.75 277 VAL A O 1
ATOM 2208 N N . TYR A 1 278 ? -26.270 1.974 -0.235 1.00 83.75 278 TYR A N 1
ATOM 2209 C CA . TYR A 1 278 ? -26.678 2.919 -1.273 1.00 83.75 278 TYR A CA 1
ATOM 2210 C C . TYR A 1 278 ? -25.456 3.426 -2.045 1.00 83.75 278 TYR A C 1
ATOM 2212 O O . TYR A 1 278 ? -24.307 3.253 -1.630 1.00 83.75 278 TYR A O 1
ATOM 2220 N N . ARG A 1 279 ? -25.729 4.059 -3.186 1.00 83.38 279 ARG A N 1
ATOM 2221 C CA . ARG A 1 279 ? -24.752 4.645 -4.102 1.00 83.38 279 ARG A CA 1
ATOM 2222 C C . ARG A 1 279 ? -25.157 6.087 -4.399 1.00 83.38 279 ARG A C 1
ATOM 2224 O O . ARG A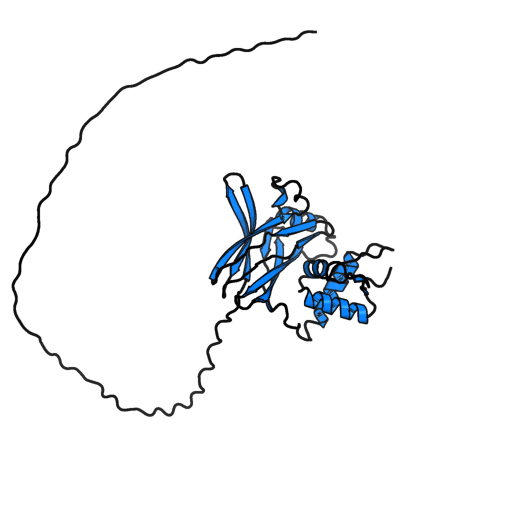 1 279 ? -26.335 6.366 -4.618 1.00 83.38 279 ARG A O 1
ATOM 2231 N N . SER A 1 280 ? -24.181 6.986 -4.424 1.00 74.44 280 SER A N 1
ATOM 2232 C CA . SER A 1 280 ? -24.358 8.397 -4.762 1.00 74.44 280 SER A CA 1
ATOM 2233 C C . SER A 1 280 ? -24.860 8.553 -6.203 1.00 74.44 280 SER A C 1
ATOM 2235 O O . SER A 1 280 ? -24.277 7.944 -7.105 1.00 74.44 280 SER A O 1
ATOM 2237 N N . PRO A 1 281 ? -25.882 9.393 -6.459 1.00 60.12 281 PRO A N 1
ATOM 2238 C CA . PRO A 1 281 ? -26.216 9.839 -7.810 1.00 60.12 281 PRO A CA 1
ATOM 2239 C C . PRO A 1 281 ? -25.243 10.918 -8.320 1.00 60.12 281 PRO A C 1
ATOM 2241 O O . PRO A 1 281 ? -25.226 11.207 -9.512 1.00 60.12 281 PRO A O 1
ATOM 2244 N N . ILE A 1 282 ? -24.449 11.523 -7.428 1.00 51.91 282 ILE A N 1
ATOM 2245 C CA . ILE A 1 282 ? -23.410 12.496 -7.764 1.00 51.91 282 ILE A CA 1
ATOM 2246 C C . ILE A 1 282 ? -22.098 11.739 -7.971 1.00 51.91 282 ILE A C 1
ATOM 2248 O O . ILE A 1 282 ? -21.549 11.176 -7.019 1.00 51.91 282 ILE A O 1
ATOM 2252 N N . ASP A 1 283 ? -21.613 11.758 -9.209 1.00 50.41 283 ASP A N 1
ATOM 2253 C CA . ASP A 1 283 ? -20.227 11.458 -9.556 1.00 50.41 283 ASP A CA 1
ATOM 2254 C C . ASP A 1 283 ? -19.333 12.586 -9.014 1.00 50.41 283 ASP A C 1
ATOM 2256 O O . ASP A 1 283 ? -19.496 13.757 -9.370 1.00 50.41 283 ASP A O 1
ATOM 2260 N N . ALA A 1 284 ? -18.414 12.234 -8.115 1.00 39.59 284 ALA A N 1
ATOM 2261 C CA . ALA A 1 284 ? -17.488 13.170 -7.500 1.00 39.59 284 ALA A CA 1
ATOM 2262 C C . ALA A 1 284 ? -16.045 12.732 -7.783 1.00 39.59 284 ALA A C 1
ATOM 2264 O O . ALA A 1 284 ? -15.434 12.034 -6.977 1.00 39.59 284 ALA A O 1
ATOM 2265 N N . ARG A 1 285 ? -15.487 13.245 -8.894 1.00 45.00 285 ARG A N 1
ATOM 2266 C CA . ARG A 1 285 ? -14.134 12.966 -9.433 1.00 45.00 285 ARG A CA 1
ATOM 2267 C C . ARG A 1 285 ? -13.998 11.660 -10.240 1.00 45.00 285 ARG A C 1
ATOM 2269 O O . ARG A 1 285 ? -12.935 11.050 -10.199 1.00 45.00 285 ARG A O 1
ATOM 2276 N N . TRP A 1 286 ? -15.014 11.292 -11.019 1.00 46.31 286 TRP A N 1
ATOM 2277 C CA . TRP A 1 286 ? -15.084 10.047 -11.804 1.00 46.31 286 TRP A CA 1
ATOM 2278 C C . TRP A 1 286 ? -15.141 8.786 -10.929 1.00 46.31 286 TRP A C 1
ATOM 2280 O O . TRP A 1 286 ? -14.669 7.719 -11.319 1.00 46.31 286 TRP A O 1
ATOM 2290 N N . ASP A 1 287 ? -15.727 8.916 -9.736 1.00 55.59 287 ASP A N 1
ATOM 2291 C CA . ASP A 1 287 ? -15.913 7.823 -8.783 1.00 55.59 287 ASP A CA 1
ATOM 2292 C C . ASP A 1 287 ? -17.263 7.937 -8.053 1.00 55.59 287 ASP A C 1
ATOM 2294 O O . ASP A 1 287 ? -17.833 9.021 -7.875 1.00 55.59 287 ASP A O 1
ATOM 2298 N N . PHE A 1 288 ? -17.790 6.789 -7.630 1.00 59.28 288 PHE A N 1
ATOM 2299 C CA . PHE A 1 288 ? -19.080 6.663 -6.968 1.00 59.28 288 PHE A CA 1
ATOM 2300 C C . PHE A 1 288 ? -18.895 6.545 -5.458 1.00 59.28 288 PHE A C 1
ATOM 2302 O O . PHE A 1 288 ? -18.308 5.588 -4.963 1.00 59.28 288 PHE A O 1
ATOM 2309 N N . GLY A 1 289 ? -19.470 7.489 -4.713 1.00 68.06 289 GLY A N 1
ATOM 2310 C CA . GLY A 1 289 ? -19.587 7.368 -3.262 1.00 68.06 289 GLY A CA 1
ATOM 2311 C C . GLY A 1 289 ? -20.609 6.299 -2.858 1.00 68.06 289 GLY A C 1
ATOM 2312 O O . GLY A 1 289 ? -21.709 6.270 -3.412 1.00 68.06 289 GLY A O 1
ATOM 2313 N N . TYR A 1 290 ? -20.290 5.461 -1.873 1.00 78.38 290 TYR A N 1
ATOM 2314 C CA . TYR A 1 290 ? -21.192 4.455 -1.294 1.00 78.38 290 TYR A CA 1
ATOM 2315 C C . TYR A 1 290 ? -21.299 4.612 0.225 1.00 78.38 290 TYR A C 1
ATOM 2317 O O . TYR A 1 290 ? -20.378 5.109 0.870 1.00 78.38 290 TYR A O 1
ATOM 2325 N N . TRP A 1 291 ? -22.415 4.166 0.803 1.00 80.69 291 TRP A N 1
ATOM 2326 C CA . TRP A 1 291 ? -22.630 4.110 2.255 1.00 80.69 291 TRP A CA 1
ATOM 2327 C C . TRP A 1 291 ? -23.619 2.992 2.615 1.00 80.69 291 TRP A C 1
ATOM 2329 O O . TRP A 1 291 ? -24.402 2.569 1.767 1.00 80.69 291 TRP A O 1
ATOM 2339 N N . LEU A 1 292 ? -23.586 2.481 3.851 1.00 76.62 292 LEU A N 1
ATOM 2340 C CA . LEU A 1 292 ? -24.470 1.388 4.296 1.00 76.62 292 LEU A CA 1
ATOM 2341 C C . LEU A 1 292 ? -25.955 1.740 4.165 1.00 76.62 292 LEU A C 1
ATOM 2343 O O . LEU A 1 292 ? -26.335 2.898 4.312 1.00 76.62 292 LEU A O 1
ATOM 2347 N N . ALA A 1 293 ? -26.789 0.730 3.905 1.00 72.12 293 ALA A N 1
ATOM 2348 C CA . ALA A 1 293 ? -28.221 0.926 3.684 1.00 72.12 293 ALA A CA 1
ATOM 2349 C C . ALA A 1 293 ? -29.050 1.143 4.964 1.00 72.12 293 ALA A C 1
ATOM 2351 O O . ALA A 1 293 ? -30.174 1.636 4.878 1.00 72.12 293 ALA A O 1
ATOM 2352 N N . ASP A 1 294 ? -28.492 0.809 6.129 1.00 65.62 294 ASP A N 1
ATOM 2353 C CA . ASP A 1 294 ? -29.150 0.941 7.428 1.00 65.62 294 ASP A CA 1
ATOM 2354 C C . ASP A 1 294 ? -28.595 2.166 8.184 1.00 65.62 294 ASP A C 1
ATOM 2356 O O . ASP A 1 294 ? -27.481 2.133 8.723 1.00 65.6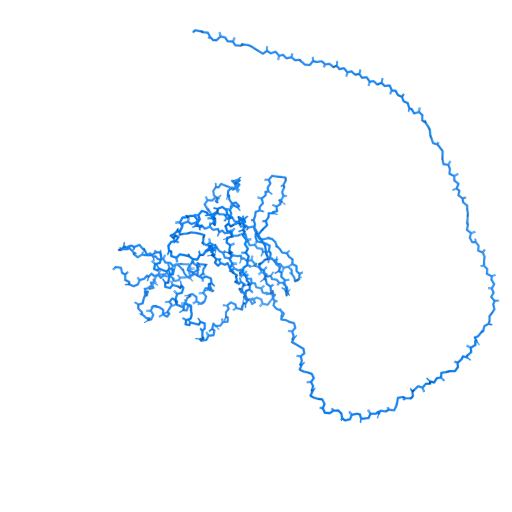2 294 ASP A O 1
ATOM 2360 N N . PHE A 1 295 ? -29.374 3.248 8.258 1.00 52.78 295 PHE A N 1
ATOM 2361 C CA . PHE A 1 295 ? -29.121 4.436 9.088 1.00 52.78 295 PHE A CA 1
ATOM 2362 C C . PHE A 1 295 ? -30.390 4.849 9.831 1.00 52.78 295 PHE A C 1
ATOM 2364 O O . PHE A 1 295 ? -31.451 4.937 9.176 1.00 52.78 295 PHE A O 1
#

Foldseek 3Di:
DDDDDDDDDDDDDDDDDDDDDDDDDDDDDDDDDDDDDDDDDDDDDDDPDDDPDDDPPPDPDDDPDPDPDQPQWWDKWFFFWDWDAPDPLRIFIFTKIFTAHAKWAFKFKAWADLDPPKIKGWDTDRIDHHRGMDTITIFIVVCVVPVSDPCRRPSLVSNVVSVVPDDPVPDDPKRKFKMKMWTAHPVRFIKIKIWIWIQDPVVSGIDIHGIDMDGLPDDDDPVVLVVLLVLLLVVQVVNDDPPDWDWDWLSRSCNGSRHHSNSSVSSQVVCVVVQQKDWDPDDDPVTIIIHGNPD

Secondary structure (DSSP, 8-state):
-----------------------------------------PPPPPPPPPP---------PPPPPPPPPP--S--EEEEEEEEEESSSS-EEEEEEEEE-SSPEEEEEEPPEEEETTEEEEEPEEEEE-TT-EEEEEEEEGGGTT-TT-GGGG-HHHHHHHHHHHS-TTTS-SSEEEEEEEEEE-TT--EEEEEEEEEEETTTTEEEEPPPEEEETTSPPPHHHHHHHHHHHHHHHHHTPBTTB---B-HHHHHHHHT--HHHHHHHHHHHHHTTSEEEEEEESSS-EEEEES--

Radius of gyration: 33.87 Å; Cα contacts (8 Å, |Δi|>4): 473; chains: 1; bounding box: 98×90×84 Å

Nearest PDB structures (foldseek):
  2obp-assembly2_B  TM=8.660E-01  e=5.847E-02  Cupriavidus pinatubonensis JMP134
  5jbr-assembly1_B  TM=6.152E-01  e=2.741E-01  Beutenbergia cavernae DSM 12333
  1ku9-assembly1_B  TM=6.053E-01  e=9.753E-01  Methanocaldococcus jannaschii
  5kux-assembly1_A  TM=4.596E-01  e=7.939E+00  synthetic construct
  8glv-assembly1_6W  TM=1.926E-01  e=4.327E+00  Chlamydomonas reinhardtii

pLDDT: mean 72.05, std 23.02, range [28.47, 96.19]

Sequence (295 aa):
MLRTAQENYALDNAFALIDGHPQAPTPVHIENKPETHIENKPVFENKPVFENKPTIIVSTGAAPAPAPVPDTRPQLIFDSWNMVSRAMDDWQYGFRISNNGEAAIDVRVKRLQISPQTFASSDALPQIPAYENAFIPVFLEAYKSAPDSPEKWSLLNAMKKAYEARDKRVTSEDYVIPIIAKYRDLEDNEYESTAELHYVPARQELTFGATRQRKANEPPNAKEEFRHEKPVLDFLDRHRIPNQAVIFLVDDVSTCVGLSGADTAAALNRLFAKKRVYRSPIDARWDFGYWLADF

Solvent-accessible surface area (backbone atoms only — not comparable to full-atom values): 18338 Å² total; per-residue (Å²): 130,83,87,81,88,82,89,89,82,83,89,86,89,88,88,89,88,87,90,90,79,89,89,86,87,87,88,89,81,91,86,82,86,89,92,88,89,86,87,89,86,85,85,85,80,85,79,84,83,82,76,93,69,86,77,83,74,88,67,92,64,77,76,78,73,79,73,79,72,75,71,80,45,47,40,64,36,69,69,47,70,47,79,49,70,86,46,101,83,45,73,45,24,28,44,32,34,39,20,78,22,34,43,28,28,61,35,30,49,53,58,35,61,57,44,103,89,37,46,33,41,46,55,73,39,73,60,45,56,52,70,36,76,49,76,42,48,36,34,36,53,92,29,71,90,40,83,84,46,74,69,24,39,36,57,70,60,48,44,48,52,38,56,70,72,48,67,80,91,80,56,68,94,64,43,73,39,41,45,44,35,39,30,23,35,94,84,68,52,50,31,36,29,38,31,39,42,34,42,43,81,94,76,73,46,65,48,60,44,81,58,45,77,48,54,58,87,60,79,72,54,83,78,50,53,70,58,46,40,53,52,52,50,60,49,51,65,76,66,60,49,89,82,45,92,56,75,41,44,35,63,62,50,9,34,65,58,56,46,50,54,60,55,35,45,51,22,52,51,51,33,36,77,68,60,53,25,47,68,50,91,60,73,67,89,91,38,54,31,31,29,70,55,83,106